Protein AF-A0A399PTQ1-F1 (afdb_monomer)

Mean predicted aligned error: 7.63 Å

Secondary structure (DSSP, 8-state):
--GGGGGS--------------S--HHHHHHHHHHHHHHHHT--HHHHTSBPSSTT-BHHHHHHHHHHHHHS-HHHHHHHHHHHHHHS--SSGGGHHHHHHHHHHTS-HHHHHHHHHHHHHHHHTT-S--SHHHHHHHHHHHHHHHHHHT------HHHHHHHHHHHHHT--HHHHHHHTT---B-SSS--B-

Radius of gyration: 20.22 Å; Cα contacts (8 Å, |Δi|>4): 217; chains: 1; bounding box: 44×56×55 Å

Sequence (193 aa):
MSEISRHLPLSQRASQPEAKVTGVWSDEIADVLDRTADLLASLDADGWEAASMCEGWTVRDVAGHIVWRVGASNTAMVRTAIGSMRRRPHLNPMHAMDDLSADEAERSPEDLVARIRAIAAEKRAGKGRKRLPELLEVVVHAFDIAHALKADLELDHRATGAVAVARAAIAPAQVRGVLRARTLRASDAGWSV

Nearest PDB structures (foldseek):
  2nsg-assembly1_A  TM=5.762E-01  e=2.544E-02  Corynebacterium glutamicum
  5ydp-assembly2_C-2  TM=1.988E-01  e=4.085E+00  Dietzia sp. DQ12-45-1b

InterPro domains:
  IPR017517 Maleylpyruvate isomerase, mycothiol-dependent enzyme [TIGR03083] (30-191)
  IPR024344 Mycothiol-dependent maleylpyruvate isomerase, metal-binding domain [PF11716] (31-122)
  IPR034660 DinB/YfiT-like putative metalloenzymes [G3DSA:1.20.120.450] (25-134)
  IPR034660 DinB/YfiT-like putative metalloenzymes [SSF109854] (26-150)

Solvent-accessible surface area (backbone atoms only — not comparable to full-atom values): 10945 Å² total; per-residue (Å²): 134,82,80,69,77,80,74,62,88,69,77,84,63,79,80,65,80,73,71,78,82,62,77,62,41,28,59,57,43,15,51,48,30,42,54,41,26,56,57,59,69,70,52,55,74,67,57,39,63,28,60,34,81,52,86,97,32,26,34,37,27,52,53,14,32,49,43,51,75,58,56,46,50,72,69,53,48,53,52,51,39,55,52,38,38,70,76,56,76,59,97,52,77,72,56,33,53,56,54,51,8,46,64,47,34,74,49,54,72,67,57,51,35,53,46,32,41,51,41,16,53,37,19,61,71,69,42,81,77,35,34,66,71,50,42,38,54,48,54,55,52,42,50,32,45,24,58,53,68,74,48,91,73,90,69,62,39,69,57,53,38,52,39,50,47,54,48,59,75,71,42,56,72,71,57,42,54,48,55,75,80,43,74,54,65,50,94,85,49,77,37,71,81

Structure (mmCIF, N/CA/C/O backbone):
data_AF-A0A399PTQ1-F1
#
_entry.id   AF-A0A399PTQ1-F1
#
loop_
_atom_site.group_PDB
_atom_site.id
_atom_site.type_symbol
_atom_site.label_atom_id
_atom_site.label_alt_id
_atom_site.label_comp_id
_atom_site.label_asym_id
_atom_site.label_entity_id
_atom_site.label_seq_id
_atom_site.pdbx_PDB_ins_code
_atom_site.Cartn_x
_atom_site.Cartn_y
_atom_site.Cartn_z
_atom_site.occupancy
_atom_site.B_iso_or_equiv
_atom_site.auth_seq_id
_atom_site.auth_comp_id
_atom_site.auth_asym_id
_atom_site.auth_atom_id
_atom_site.pdbx_PDB_model_num
ATOM 1 N N . MET A 1 1 ? -9.321 -40.680 40.506 1.00 45.03 1 MET A N 1
ATOM 2 C CA . MET A 1 1 ? -9.077 -39.706 39.418 1.00 45.03 1 MET A CA 1
ATOM 3 C C . MET A 1 1 ? -10.428 -39.134 39.017 1.00 45.03 1 MET A C 1
ATOM 5 O O . MET A 1 1 ? -11.344 -39.913 38.817 1.00 45.03 1 MET A O 1
ATOM 9 N N . SER A 1 2 ? -10.581 -37.811 39.076 1.00 42.25 2 SER A N 1
ATOM 10 C CA . SER A 1 2 ? -11.866 -37.102 39.206 1.00 42.25 2 SER A CA 1
ATOM 11 C C . SER A 1 2 ? -12.786 -37.183 37.970 1.00 42.25 2 SER A C 1
ATOM 13 O O . SER A 1 2 ? -12.355 -36.889 36.860 1.00 42.25 2 SER A O 1
ATOM 15 N N . GLU A 1 3 ? -14.065 -37.512 38.205 1.00 54.59 3 GLU A N 1
ATOM 16 C CA . GLU A 1 3 ? -15.205 -37.603 37.262 1.00 54.59 3 GLU A CA 1
ATOM 17 C C . GLU A 1 3 ? -15.744 -36.230 36.779 1.00 54.59 3 GLU A C 1
ATOM 19 O O . GLU A 1 3 ? -16.770 -36.152 36.111 1.00 54.59 3 GLU A O 1
ATOM 24 N N . ILE A 1 4 ? -15.059 -35.121 37.084 1.00 51.06 4 ILE A N 1
ATOM 25 C CA . ILE A 1 4 ? -15.525 -33.751 36.778 1.00 51.06 4 ILE A CA 1
ATOM 26 C C . ILE A 1 4 ? -15.432 -33.406 35.275 1.00 51.06 4 ILE A C 1
ATOM 28 O O . ILE A 1 4 ? -16.128 -32.513 34.792 1.00 51.06 4 ILE A O 1
ATOM 32 N N . SER A 1 5 ? -14.627 -34.130 34.491 1.00 54.75 5 SER A N 1
ATOM 33 C CA . SER A 1 5 ? -14.413 -33.838 33.064 1.00 54.75 5 SER A CA 1
ATOM 34 C C . SER A 1 5 ? -15.596 -34.183 32.148 1.00 54.75 5 SER A C 1
ATOM 36 O O . SER A 1 5 ? -15.616 -33.724 31.007 1.00 54.75 5 SER A O 1
ATOM 38 N N . ARG A 1 6 ? -16.602 -34.938 32.620 1.00 49.12 6 ARG A N 1
ATOM 39 C CA . ARG A 1 6 ? -17.790 -35.306 31.819 1.00 49.12 6 ARG A CA 1
ATOM 40 C C . ARG A 1 6 ? -18.888 -34.237 31.775 1.00 49.12 6 ARG A C 1
ATOM 42 O O . ARG A 1 6 ? -19.831 -34.389 31.004 1.00 49.12 6 ARG A O 1
ATOM 49 N N . HIS A 1 7 ? -18.779 -33.167 32.566 1.00 50.81 7 HIS A N 1
ATOM 50 C CA . HIS A 1 7 ? -19.822 -32.135 32.678 1.00 50.81 7 HIS A CA 1
ATOM 51 C C . HIS A 1 7 ? -19.423 -30.761 32.121 1.00 50.81 7 HIS A C 1
ATOM 53 O O . HIS A 1 7 ? -20.186 -29.806 32.247 1.00 50.81 7 HIS A O 1
ATOM 59 N N . LEU A 1 8 ? -18.257 -30.639 31.480 1.00 49.84 8 LEU A N 1
ATOM 60 C CA . LEU A 1 8 ? -17.901 -29.416 30.762 1.00 49.84 8 LEU A CA 1
ATOM 61 C C . LEU A 1 8 ? -18.602 -29.406 29.394 1.00 49.84 8 LEU A C 1
ATOM 63 O O . LEU A 1 8 ? -18.422 -30.356 28.627 1.00 49.84 8 LEU A O 1
ATOM 67 N N . PRO A 1 9 ? -19.355 -28.349 29.036 1.00 43.41 9 PRO A N 1
ATOM 68 C CA . PRO A 1 9 ? -19.955 -28.211 27.718 1.00 43.41 9 PRO A CA 1
ATOM 69 C C . PRO A 1 9 ? -18.869 -27.763 26.733 1.00 43.41 9 PRO A C 1
ATOM 71 O O . PRO A 1 9 ? -18.855 -26.635 26.247 1.00 43.41 9 PRO A O 1
ATOM 74 N N . LEU A 1 10 ? -17.907 -28.643 26.461 1.00 45.97 10 LEU A N 1
ATOM 75 C CA . LEU A 1 10 ? -17.000 -28.473 25.338 1.00 45.97 10 LEU A CA 1
ATOM 76 C C . LEU A 1 10 ? -17.806 -28.790 24.081 1.00 45.97 10 LEU A C 1
ATOM 78 O O . LEU A 1 10 ? -18.166 -29.937 23.830 1.00 45.97 10 LEU A O 1
ATOM 82 N N . SER A 1 11 ? -18.144 -27.725 23.355 1.00 46.34 11 SER A N 1
ATOM 83 C CA . SER A 1 11 ? -18.779 -27.714 22.040 1.00 46.34 11 SER A CA 1
ATOM 84 C C . SER A 1 11 ? -18.357 -28.922 21.194 1.00 46.34 11 SER A C 1
ATOM 86 O O . SER A 1 11 ? -17.299 -28.908 20.569 1.00 46.34 11 SER A O 1
ATOM 88 N N . GLN A 1 12 ? -19.215 -29.946 21.128 1.00 48.16 12 GLN A N 1
ATOM 89 C CA . GLN A 1 12 ? -19.101 -31.084 20.208 1.00 48.16 12 GLN A CA 1
ATOM 90 C C . GLN A 1 12 ? -19.483 -30.665 18.780 1.00 48.16 12 GLN A C 1
ATOM 92 O O . GLN A 1 12 ? -20.274 -31.320 18.103 1.00 48.16 12 GLN A O 1
ATOM 97 N N . ARG A 1 13 ? -18.956 -29.534 18.303 1.00 49.59 13 ARG A N 1
ATOM 98 C CA . ARG A 1 13 ? -18.998 -29.249 16.872 1.00 49.59 13 ARG A CA 1
ATOM 99 C C . ARG A 1 13 ? -17.983 -30.166 16.216 1.00 49.59 13 ARG A C 1
ATOM 101 O O . ARG A 1 13 ? -16.836 -30.223 16.652 1.00 49.59 13 ARG A O 1
ATOM 108 N N . ALA A 1 14 ? -18.428 -30.885 15.189 1.00 41.56 14 ALA A N 1
ATOM 109 C CA . ALA A 1 14 ? -17.541 -31.627 14.314 1.00 41.56 14 ALA A CA 1
ATOM 110 C C . ALA A 1 14 ? -16.384 -30.704 13.910 1.00 41.56 14 ALA A C 1
ATOM 112 O O . ALA A 1 14 ? -16.619 -29.625 13.362 1.00 41.56 14 ALA A O 1
ATOM 113 N N . SER A 1 15 ? -15.157 -31.108 14.242 1.00 48.28 15 SER A N 1
ATOM 114 C CA . SER A 1 15 ? -13.956 -30.445 13.753 1.00 48.28 15 SER A CA 1
ATOM 115 C C . SER A 1 15 ? -13.947 -30.648 12.244 1.00 48.28 15 SER A C 1
ATOM 117 O O . SER A 1 15 ? -13.588 -31.719 11.752 1.00 48.28 15 SER A O 1
ATOM 119 N N . GLN A 1 16 ? -14.462 -29.668 11.500 1.00 42.94 16 GLN A N 1
ATOM 120 C CA . GLN A 1 16 ? -14.155 -29.601 10.082 1.00 42.94 16 GLN A CA 1
ATOM 121 C C . GLN A 1 16 ? -12.637 -29.454 9.982 1.00 42.94 16 GLN A C 1
ATOM 123 O O . GLN A 1 16 ? -12.063 -28.748 10.813 1.00 42.94 16 GLN A O 1
ATOM 128 N N . PRO A 1 17 ? -11.974 -30.122 9.024 1.00 38.25 17 PRO A N 1
ATOM 129 C CA . PRO A 1 17 ? -10.552 -29.917 8.823 1.00 38.25 17 PRO A CA 1
ATOM 130 C C . PRO A 1 17 ? -10.338 -28.419 8.629 1.00 38.25 17 PRO A C 1
ATOM 132 O O . PRO A 1 17 ? -10.793 -27.862 7.631 1.00 38.25 17 PRO A O 1
ATOM 135 N N . GLU A 1 18 ? -9.712 -27.762 9.611 1.00 43.91 18 GLU A N 1
ATOM 136 C CA . GLU A 1 18 ? -9.258 -26.387 9.466 1.00 43.91 18 GLU A CA 1
ATOM 137 C C . GLU A 1 18 ? -8.453 -26.374 8.174 1.00 43.91 18 GLU A C 1
ATOM 139 O O . GLU A 1 18 ? -7.420 -27.047 8.069 1.00 43.91 18 GLU A O 1
ATOM 144 N N . ALA A 1 19 ? -8.978 -25.694 7.150 1.00 47.16 19 ALA A N 1
ATOM 145 C CA . ALA A 1 19 ? -8.222 -25.433 5.943 1.00 47.16 19 ALA A CA 1
ATOM 146 C C . ALA A 1 19 ? -6.885 -24.892 6.433 1.00 47.16 19 ALA A C 1
ATOM 148 O O . ALA A 1 19 ? -6.880 -23.892 7.152 1.00 47.16 19 ALA A O 1
ATOM 149 N N . LYS A 1 20 ? -5.785 -25.617 6.165 1.00 40.69 20 LYS A N 1
ATOM 150 C CA . LYS A 1 20 ? -4.445 -25.225 6.609 1.00 40.69 20 LYS A CA 1
ATOM 151 C C . LYS A 1 20 ? -4.319 -23.744 6.301 1.00 40.69 20 LYS A C 1
ATOM 153 O O . LYS A 1 20 ? -4.273 -23.388 5.127 1.00 40.69 20 LYS A O 1
ATOM 158 N N . VAL A 1 21 ? -4.322 -22.900 7.334 1.00 52.09 21 VAL A N 1
ATOM 159 C CA . VAL A 1 21 ? -4.153 -21.461 7.166 1.00 52.09 21 VAL A CA 1
ATOM 160 C C . VAL A 1 21 ? -2.711 -21.302 6.724 1.00 52.09 21 VAL A C 1
ATOM 162 O O . VAL A 1 21 ? -1.782 -21.230 7.527 1.00 52.09 21 VAL A O 1
ATOM 165 N N . THR A 1 22 ? -2.487 -21.388 5.418 1.00 62.31 22 THR A N 1
ATOM 166 C CA . THR A 1 22 ? -1.173 -21.162 4.855 1.00 62.31 22 THR A CA 1
ATOM 167 C C . THR A 1 22 ? -0.871 -19.696 5.105 1.00 62.31 22 THR A C 1
ATOM 169 O O . THR A 1 22 ? -1.662 -18.836 4.733 1.00 62.31 22 THR A O 1
ATOM 172 N N . GLY A 1 23 ? 0.271 -19.384 5.720 1.00 80.19 23 GLY A N 1
ATOM 173 C CA . GLY A 1 23 ? 0.732 -18.000 5.909 1.00 80.19 23 GLY A CA 1
ATOM 174 C C . GLY A 1 23 ? 1.151 -17.305 4.603 1.00 80.19 23 GLY A C 1
ATOM 175 O O . GLY A 1 23 ? 2.066 -16.482 4.622 1.00 80.19 23 GLY A O 1
ATOM 176 N N . VAL A 1 24 ? 0.549 -17.706 3.483 1.00 93.69 24 VAL A N 1
ATOM 177 C CA . VAL A 1 24 ? 0.766 -17.241 2.117 1.00 93.69 24 VAL A CA 1
ATOM 178 C C . VAL A 1 24 ? -0.512 -16.539 1.677 1.00 93.69 24 VAL A C 1
ATOM 180 O O . VAL A 1 24 ? -1.575 -17.147 1.713 1.00 93.69 24 VAL A O 1
ATOM 183 N N . TRP A 1 25 ? -0.371 -15.285 1.263 1.00 96.75 25 TRP A N 1
ATOM 184 C CA . TRP A 1 25 ? -1.463 -14.367 0.923 1.00 96.75 25 TRP A CA 1
ATOM 185 C C . TRP A 1 25 ? -1.330 -13.855 -0.516 1.00 96.75 25 TRP A C 1
ATOM 187 O O . TRP A 1 25 ? -1.531 -12.681 -0.798 1.00 96.75 25 TRP A O 1
ATOM 197 N N . SER A 1 26 ? -0.821 -14.702 -1.414 1.00 96.75 26 SER A N 1
ATOM 198 C CA . SER A 1 26 ? -0.404 -14.291 -2.762 1.00 96.75 26 SER A CA 1
ATOM 199 C C . SER A 1 26 ? -1.562 -13.721 -3.577 1.00 96.75 26 SER A C 1
ATOM 201 O O . SER A 1 26 ? -1.404 -12.673 -4.199 1.00 96.75 26 SER A O 1
ATOM 203 N N . ASP A 1 27 ? -2.702 -14.408 -3.553 1.00 97.31 27 ASP A N 1
ATOM 204 C CA . ASP A 1 27 ? -3.865 -14.052 -4.361 1.00 97.31 27 ASP A CA 1
ATOM 205 C C . ASP A 1 27 ? -4.576 -12.831 -3.779 1.00 97.31 27 ASP A C 1
ATOM 207 O O . ASP A 1 27 ? -4.959 -11.936 -4.523 1.00 97.31 27 ASP A O 1
ATOM 211 N N . GLU A 1 28 ? -4.659 -12.735 -2.452 1.00 97.88 28 GLU A N 1
ATOM 212 C CA . GLU A 1 28 ? -5.245 -11.590 -1.757 1.00 97.88 28 GLU A CA 1
ATOM 213 C C . GLU A 1 28 ? -4.404 -10.324 -1.948 1.00 97.88 28 GLU A C 1
ATOM 215 O O . GLU A 1 28 ? -4.949 -9.254 -2.196 1.00 97.88 28 GLU A O 1
ATOM 220 N N . ILE A 1 29 ? -3.070 -10.431 -1.888 1.00 98.56 29 ILE A N 1
ATOM 221 C CA . ILE A 1 29 ? -2.191 -9.294 -2.194 1.00 98.56 29 ILE A CA 1
ATOM 222 C C . ILE A 1 29 ? -2.378 -8.868 -3.655 1.00 98.56 29 ILE A C 1
ATOM 224 O O . ILE A 1 29 ? -2.426 -7.673 -3.930 1.00 98.56 29 ILE A O 1
ATOM 228 N N . ALA A 1 30 ? -2.472 -9.822 -4.588 1.00 98.62 30 ALA A N 1
ATOM 229 C CA . ALA A 1 30 ? -2.681 -9.514 -6.000 1.00 98.62 30 ALA A CA 1
ATOM 230 C C . ALA A 1 30 ? -4.026 -8.811 -6.248 1.00 98.62 30 ALA A C 1
ATOM 232 O O . ALA A 1 30 ? -4.049 -7.818 -6.966 1.00 98.62 30 ALA A O 1
ATOM 233 N N . ASP A 1 31 ? -5.116 -9.292 -5.641 1.00 98.62 31 ASP A N 1
ATOM 234 C CA . ASP A 1 31 ? -6.451 -8.692 -5.777 1.00 98.62 31 ASP A CA 1
ATOM 235 C C . ASP A 1 31 ? -6.487 -7.256 -5.247 1.00 98.62 31 ASP A C 1
ATOM 237 O O . ASP A 1 31 ? -6.949 -6.353 -5.941 1.00 98.62 31 ASP A O 1
ATOM 241 N N . VAL A 1 32 ? -5.918 -7.017 -4.058 1.00 98.81 32 VAL A N 1
ATOM 242 C CA . VAL A 1 32 ? -5.843 -5.664 -3.489 1.00 98.81 32 VAL A CA 1
ATOM 243 C C . VAL A 1 32 ? -5.046 -4.736 -4.409 1.00 98.81 32 VAL A C 1
ATOM 245 O O . VAL A 1 32 ? -5.505 -3.636 -4.695 1.00 98.81 32 VAL A O 1
ATOM 248 N N . LEU A 1 33 ? -3.892 -5.179 -4.921 1.00 98.81 33 LEU A N 1
ATOM 249 C CA . LEU A 1 33 ? -3.074 -4.375 -5.837 1.00 98.81 33 LEU A CA 1
ATOM 250 C C . LEU A 1 33 ? -3.802 -4.052 -7.148 1.00 98.81 33 LEU A C 1
ATOM 252 O O . LEU A 1 33 ? -3.712 -2.918 -7.610 1.00 98.81 33 LEU A O 1
ATOM 256 N N . ASP A 1 34 ? -4.513 -5.015 -7.741 1.00 98.81 34 ASP A N 1
ATOM 257 C CA . ASP A 1 34 ? -5.270 -4.786 -8.977 1.00 98.81 34 ASP A CA 1
ATOM 258 C C . ASP A 1 34 ? -6.412 -3.782 -8.744 1.00 98.81 34 ASP A C 1
ATOM 260 O O . ASP A 1 34 ? -6.531 -2.814 -9.494 1.00 98.81 34 ASP A O 1
ATOM 264 N N . ARG A 1 35 ? -7.170 -3.918 -7.646 1.00 98.75 35 ARG A N 1
ATOM 265 C CA . ARG A 1 35 ? -8.221 -2.953 -7.269 1.00 98.75 35 ARG A CA 1
ATOM 266 C C . ARG A 1 35 ? -7.665 -1.554 -6.998 1.00 98.75 35 ARG A C 1
ATOM 268 O O . ARG A 1 35 ? -8.247 -0.563 -7.434 1.00 98.75 35 ARG A O 1
ATOM 275 N N . THR A 1 36 ? -6.527 -1.453 -6.309 1.00 98.81 36 THR A N 1
ATOM 276 C CA . THR A 1 36 ? -5.843 -0.169 -6.097 1.00 98.81 36 THR A CA 1
ATOM 277 C C . THR A 1 36 ? -5.377 0.436 -7.418 1.00 98.81 36 THR A C 1
ATOM 279 O O . THR A 1 36 ? -5.552 1.633 -7.631 1.00 98.81 36 THR A O 1
ATOM 282 N N . ALA A 1 37 ? -4.817 -0.367 -8.326 1.00 98.81 37 ALA A N 1
ATOM 283 C CA . ALA A 1 37 ? -4.394 0.110 -9.638 1.00 98.81 37 ALA A CA 1
ATOM 284 C C . ALA A 1 37 ? -5.574 0.607 -10.484 1.00 98.81 37 ALA A C 1
ATOM 286 O O . ALA A 1 37 ? -5.425 1.603 -11.186 1.00 98.81 37 ALA A O 1
ATOM 287 N N . ASP A 1 38 ? -6.732 -0.052 -10.410 1.00 98.81 38 ASP A N 1
ATOM 288 C CA . ASP A 1 38 ? -7.947 0.380 -11.105 1.00 98.81 38 ASP A CA 1
ATOM 289 C C . ASP A 1 38 ? -8.468 1.720 -10.570 1.00 98.81 38 ASP A C 1
ATOM 291 O O . ASP A 1 38 ? -8.801 2.602 -11.363 1.00 98.81 38 ASP A O 1
ATOM 295 N N . LEU A 1 39 ? -8.459 1.916 -9.245 1.00 98.69 39 LEU A N 1
ATOM 296 C CA . LEU A 1 39 ? -8.791 3.205 -8.631 1.00 98.69 39 LEU A CA 1
ATOM 297 C C . LEU A 1 39 ? -7.819 4.301 -9.090 1.00 98.69 39 LEU A C 1
ATOM 299 O O . LEU A 1 39 ? -8.259 5.335 -9.586 1.00 98.69 39 LEU A O 1
ATOM 303 N N . LEU A 1 40 ? -6.509 4.054 -9.000 1.00 98.75 40 LEU A N 1
ATOM 304 C CA . LEU A 1 40 ? -5.467 5.001 -9.416 1.00 98.75 40 LEU A CA 1
ATOM 305 C C . LEU A 1 40 ? -5.547 5.360 -10.910 1.00 98.75 40 LEU A C 1
ATOM 307 O O . LEU A 1 40 ? -5.336 6.511 -11.286 1.00 98.75 40 LEU A O 1
ATOM 311 N N . ALA A 1 41 ? -5.887 4.397 -11.770 1.00 98.56 41 ALA A N 1
ATOM 312 C CA . ALA A 1 41 ? -6.029 4.615 -13.210 1.00 98.56 41 ALA A CA 1
ATOM 313 C C . ALA A 1 41 ? -7.216 5.520 -13.582 1.00 98.56 41 ALA A C 1
ATOM 315 O O . ALA A 1 41 ? -7.272 6.013 -14.707 1.00 98.56 41 ALA A O 1
ATOM 316 N N . SER A 1 42 ? -8.168 5.716 -12.665 1.00 97.75 42 SER A N 1
ATOM 317 C CA . SER A 1 42 ? -9.342 6.569 -12.877 1.00 97.75 42 SER A CA 1
ATOM 318 C C . SER A 1 42 ? -9.130 8.031 -12.475 1.00 97.75 42 SER A C 1
ATOM 320 O O . SER A 1 42 ? -10.003 8.86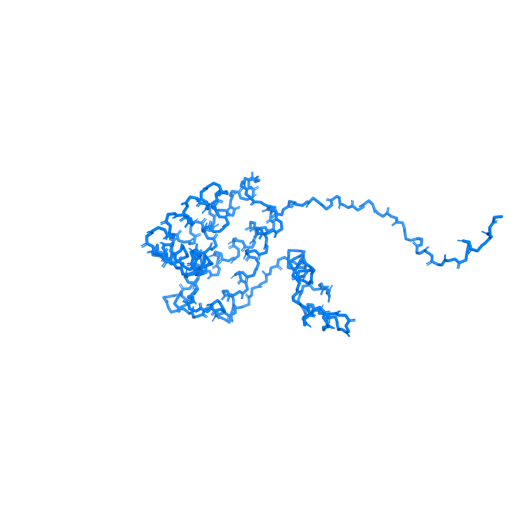0 -12.732 1.00 97.75 42 SER A O 1
ATOM 322 N N . LEU A 1 43 ? -7.996 8.348 -11.840 1.00 98.25 43 LEU A N 1
ATOM 323 C CA . LEU A 1 43 ? -7.749 9.663 -11.256 1.00 98.25 43 LEU A CA 1
ATOM 324 C C . LEU A 1 43 ? -7.296 10.684 -12.296 1.00 98.25 43 LEU A C 1
ATOM 326 O O . LEU A 1 43 ? -6.554 10.372 -13.229 1.00 98.25 43 LEU A O 1
ATOM 330 N N . ASP A 1 44 ? -7.695 11.929 -12.069 1.00 97.31 44 ASP A N 1
ATOM 331 C CA . ASP A 1 44 ? -7.094 13.101 -12.689 1.00 97.31 44 ASP A CA 1
ATOM 332 C C . ASP A 1 44 ? -5.882 13.597 -11.879 1.00 97.31 44 ASP A C 1
ATOM 334 O O . ASP A 1 44 ? -5.490 13.005 -10.871 1.00 97.31 44 ASP A O 1
ATOM 338 N N . ALA A 1 45 ? -5.262 14.687 -12.337 1.00 97.06 45 ALA A N 1
ATOM 339 C CA . ALA A 1 45 ? -4.082 15.254 -11.688 1.00 97.06 45 ALA A CA 1
ATOM 340 C C . ALA A 1 45 ? -4.340 15.639 -10.220 1.00 97.06 45 ALA A C 1
ATOM 342 O O . ALA A 1 45 ? -3.499 15.364 -9.369 1.00 97.06 45 ALA A O 1
ATOM 343 N N . ASP A 1 46 ? -5.506 16.212 -9.911 1.00 97.81 46 ASP A N 1
ATOM 344 C CA . ASP A 1 46 ? -5.847 16.628 -8.548 1.00 97.81 46 ASP A CA 1
ATOM 345 C C . ASP A 1 46 ? -6.006 15.416 -7.618 1.00 97.81 46 ASP A C 1
ATOM 347 O O . ASP A 1 46 ? -5.576 15.458 -6.465 1.00 97.81 46 ASP A O 1
ATOM 351 N N . GLY A 1 47 ? -6.564 14.308 -8.120 1.00 98.31 47 GLY A N 1
ATOM 352 C CA . GLY A 1 47 ? -6.657 13.053 -7.375 1.00 98.31 47 GLY A CA 1
ATOM 353 C C . GLY A 1 47 ? -5.292 12.463 -7.006 1.00 98.31 47 GLY A C 1
ATOM 354 O O . GLY A 1 47 ? -5.124 11.957 -5.897 1.00 98.31 47 GLY A O 1
ATOM 355 N N . TRP A 1 48 ? -4.300 12.560 -7.893 1.00 98.62 48 TRP A N 1
ATOM 356 C CA . TRP A 1 48 ? -2.935 12.098 -7.609 1.00 98.62 48 TRP A CA 1
ATOM 357 C C . TRP A 1 48 ? -2.221 12.940 -6.546 1.00 98.62 48 TRP A C 1
ATOM 359 O O . TRP A 1 48 ? -1.449 12.395 -5.756 1.00 98.62 48 TRP A O 1
ATOM 369 N N . GLU A 1 49 ? -2.513 14.239 -6.494 1.00 98.31 49 GLU A N 1
ATOM 370 C CA . GLU A 1 49 ? -1.913 15.183 -5.542 1.00 98.31 49 GLU A CA 1
ATOM 371 C C . GLU A 1 49 ? -2.727 15.321 -4.236 1.00 98.31 49 GLU A C 1
ATOM 373 O O . GLU A 1 49 ? -2.348 16.069 -3.331 1.00 98.31 49 GLU A O 1
ATOM 378 N N . ALA A 1 50 ? -3.840 14.590 -4.098 1.00 98.56 50 ALA A N 1
ATOM 379 C CA . ALA A 1 50 ? -4.650 14.586 -2.885 1.00 98.56 50 ALA A CA 1
ATOM 380 C C . ALA A 1 50 ? -3.838 14.104 -1.670 1.00 98.56 50 ALA A C 1
ATOM 382 O O . ALA A 1 50 ? -3.092 13.126 -1.746 1.00 98.56 50 ALA A O 1
ATOM 383 N N . ALA A 1 51 ? -4.005 14.781 -0.531 1.00 98.56 51 ALA A N 1
ATOM 384 C CA . ALA A 1 51 ? -3.296 14.448 0.700 1.00 98.56 51 ALA A CA 1
ATOM 385 C C . ALA A 1 51 ? -3.767 13.102 1.274 1.00 98.56 51 ALA A C 1
ATOM 387 O O . ALA A 1 51 ? -4.964 12.885 1.474 1.00 98.56 51 ALA A O 1
ATOM 388 N N . SER A 1 52 ? -2.809 12.228 1.572 1.00 98.19 52 SER A N 1
ATOM 389 C CA . SER A 1 52 ? -3.041 10.939 2.225 1.00 98.19 52 SER A CA 1
ATOM 390 C C . SER A 1 52 ? -3.129 11.077 3.752 1.00 98.19 52 SER A C 1
ATOM 392 O O . SER A 1 52 ? -2.868 12.136 4.330 1.00 98.19 52 SER A O 1
ATOM 394 N N . MET A 1 53 ? -3.491 9.988 4.429 1.00 96.94 53 MET A N 1
ATOM 395 C CA . MET A 1 53 ? -3.420 9.882 5.887 1.00 96.94 53 MET A CA 1
ATOM 396 C C . MET A 1 53 ? -1.978 9.753 6.395 1.00 96.94 53 MET A C 1
ATOM 398 O O . MET A 1 53 ? -1.721 10.012 7.576 1.00 96.94 53 MET A O 1
ATOM 402 N N . CYS A 1 54 ? -1.043 9.343 5.535 1.00 95.75 54 CYS A N 1
ATOM 403 C CA . CYS A 1 54 ? 0.383 9.430 5.810 1.00 95.75 54 CYS A CA 1
ATOM 404 C C . CYS A 1 54 ? 0.810 10.905 5.772 1.00 95.75 54 CYS A C 1
ATOM 406 O O . CYS A 1 54 ? 0.701 11.588 4.756 1.00 95.75 54 CYS A O 1
ATOM 408 N N . GLU A 1 55 ? 1.271 11.420 6.913 1.00 94.81 55 GLU A N 1
ATOM 409 C CA . GLU A 1 55 ? 1.634 12.830 7.047 1.00 94.81 55 GLU A CA 1
ATOM 410 C C . GLU A 1 55 ? 2.693 13.232 6.009 1.00 94.81 55 GLU A C 1
ATOM 412 O O . GLU A 1 55 ? 3.752 12.617 5.910 1.00 94.81 55 GLU A O 1
ATOM 417 N N . GLY A 1 56 ? 2.393 14.279 5.236 1.00 95.00 56 GLY A N 1
ATOM 418 C CA . GLY A 1 56 ? 3.285 14.803 4.200 1.00 95.00 56 GLY A CA 1
ATOM 419 C C . GLY A 1 56 ? 3.274 14.034 2.878 1.00 95.00 56 GLY A C 1
ATOM 420 O O . GLY A 1 56 ? 4.027 14.409 1.986 1.00 95.00 56 GLY A O 1
ATOM 421 N N . TRP A 1 57 ? 2.447 12.996 2.736 1.00 98.38 57 TRP A N 1
ATOM 422 C CA . TRP A 1 57 ? 2.355 12.191 1.518 1.00 98.38 57 TRP A CA 1
ATOM 423 C C . TRP A 1 57 ? 1.085 12.509 0.727 1.00 98.38 57 TRP A C 1
ATOM 425 O O . TRP A 1 57 ? -0.002 12.658 1.296 1.00 98.38 57 TRP A O 1
ATOM 435 N N . THR A 1 58 ? 1.215 12.544 -0.593 1.00 98.69 58 THR A N 1
ATOM 436 C CA . THR A 1 58 ? 0.109 12.523 -1.557 1.00 98.69 58 THR A CA 1
ATOM 437 C C . THR A 1 58 ? -0.310 11.086 -1.889 1.00 98.69 58 THR A C 1
ATOM 439 O O . THR A 1 58 ? 0.400 10.125 -1.580 1.00 98.69 58 THR A O 1
ATOM 442 N N . VAL A 1 59 ? -1.438 10.908 -2.583 1.00 98.75 59 VAL A N 1
ATOM 443 C CA . VAL A 1 59 ? -1.825 9.614 -3.180 1.00 98.75 59 VAL A CA 1
ATOM 444 C C . VAL A 1 59 ? -0.705 9.052 -4.068 1.00 98.75 59 VAL A C 1
ATOM 446 O O . VAL A 1 59 ? -0.454 7.843 -4.064 1.00 98.75 59 VAL A O 1
ATOM 449 N N . ARG A 1 60 ? 0.016 9.918 -4.787 1.00 98.69 60 ARG A N 1
ATOM 450 C CA . ARG A 1 60 ? 1.160 9.532 -5.618 1.00 98.69 60 ARG A CA 1
ATOM 451 C C . ARG A 1 60 ? 2.326 8.971 -4.810 1.00 98.69 60 ARG A C 1
ATOM 453 O O . ARG A 1 60 ? 2.900 7.958 -5.214 1.00 98.69 60 ARG A O 1
ATOM 460 N N . ASP A 1 61 ? 2.629 9.562 -3.657 1.00 98.69 61 ASP A N 1
ATOM 461 C CA . ASP A 1 61 ? 3.650 9.045 -2.737 1.00 98.69 61 ASP A CA 1
ATOM 462 C C . ASP A 1 61 ? 3.253 7.672 -2.190 1.00 98.69 61 ASP A C 1
ATOM 464 O O . ASP A 1 61 ? 4.070 6.751 -2.176 1.00 98.69 61 ASP A O 1
ATOM 468 N N . VAL A 1 62 ? 1.978 7.484 -1.831 1.00 98.75 62 VAL A N 1
ATOM 469 C CA . VAL A 1 62 ? 1.464 6.180 -1.382 1.00 98.75 62 VAL A CA 1
ATOM 470 C C . VAL A 1 62 ? 1.592 5.121 -2.487 1.00 98.75 62 VAL A C 1
ATOM 472 O O . VAL A 1 62 ? 2.013 3.992 -2.220 1.00 98.75 62 VAL A O 1
ATOM 475 N N . ALA A 1 63 ? 1.297 5.469 -3.743 1.00 98.75 63 ALA A N 1
ATOM 476 C CA . ALA A 1 63 ? 1.504 4.570 -4.878 1.00 98.75 63 ALA A CA 1
ATOM 477 C C . ALA A 1 63 ? 2.994 4.219 -5.069 1.00 98.75 63 ALA A C 1
ATOM 479 O O . ALA A 1 63 ? 3.332 3.044 -5.252 1.00 98.75 63 ALA A O 1
ATOM 480 N N . GLY A 1 64 ? 3.889 5.207 -4.961 1.00 98.44 64 GLY A N 1
ATOM 481 C CA . GLY A 1 64 ? 5.341 5.006 -4.976 1.00 98.44 64 GLY A CA 1
ATOM 482 C C . GLY A 1 64 ? 5.816 4.072 -3.857 1.00 98.44 64 GLY A C 1
ATOM 483 O O . GLY A 1 64 ? 6.567 3.120 -4.108 1.00 98.44 64 GLY A O 1
ATOM 484 N N . HIS A 1 65 ? 5.299 4.260 -2.640 1.00 98.25 65 HIS A N 1
ATOM 485 C CA . HIS A 1 65 ? 5.561 3.378 -1.502 1.00 98.25 65 HIS A CA 1
ATOM 486 C C . HIS A 1 65 ? 5.116 1.952 -1.782 1.00 98.25 65 HIS A C 1
ATOM 488 O O . HIS A 1 65 ? 5.906 1.039 -1.579 1.00 98.25 65 HIS A O 1
ATOM 494 N N . ILE A 1 66 ? 3.902 1.724 -2.295 1.00 98.50 66 ILE A N 1
ATOM 495 C CA . ILE A 1 66 ? 3.431 0.371 -2.638 1.00 98.50 66 ILE A CA 1
ATOM 496 C C . ILE A 1 66 ? 4.399 -0.297 -3.624 1.00 98.50 66 ILE A C 1
ATOM 498 O O . ILE A 1 66 ? 4.819 -1.442 -3.403 1.00 98.50 66 ILE A O 1
ATOM 502 N N . VAL A 1 67 ? 4.802 0.415 -4.682 1.00 98.44 67 VAL A N 1
ATOM 503 C CA . VAL A 1 67 ? 5.728 -0.113 -5.692 1.00 98.44 67 VAL A CA 1
ATOM 504 C C . VAL A 1 67 ? 7.061 -0.516 -5.061 1.00 98.44 67 VAL A C 1
ATOM 506 O O . VAL A 1 67 ? 7.516 -1.653 -5.240 1.00 98.44 67 VAL A O 1
ATOM 509 N N . TRP A 1 68 ? 7.669 0.363 -4.264 1.00 97.06 68 TRP A N 1
ATOM 510 C CA . TRP A 1 68 ? 8.926 0.063 -3.585 1.00 97.06 68 TRP A CA 1
ATOM 511 C C . TRP A 1 68 ? 8.759 -1.041 -2.526 1.00 97.06 68 TRP A C 1
ATOM 513 O O . TRP A 1 68 ? 9.434 -2.077 -2.562 1.00 97.06 68 TRP A O 1
ATOM 523 N N . ARG A 1 69 ? 7.828 -0.853 -1.590 1.00 96.06 69 ARG A N 1
ATOM 524 C CA . ARG A 1 69 ? 7.641 -1.660 -0.383 1.00 96.06 69 ARG A CA 1
ATOM 525 C C . ARG A 1 69 ? 7.135 -3.056 -0.675 1.00 96.06 69 ARG A C 1
ATOM 527 O O . ARG A 1 69 ? 7.464 -3.962 0.093 1.00 96.06 69 ARG A O 1
ATOM 534 N N . VAL A 1 70 ? 6.387 -3.286 -1.752 1.00 97.00 70 VAL A N 1
ATOM 535 C CA . VAL A 1 70 ? 5.781 -4.595 -2.075 1.00 97.00 70 VAL A CA 1
ATOM 536 C C . VAL A 1 70 ? 6.446 -5.259 -3.286 1.00 97.00 70 VAL A C 1
ATOM 538 O O . VAL A 1 70 ? 6.552 -6.496 -3.319 1.00 97.00 70 VAL A O 1
ATOM 541 N N . GLY A 1 71 ? 6.963 -4.458 -4.224 1.00 94.25 71 GLY A N 1
ATOM 542 C CA . GLY A 1 71 ? 7.659 -4.926 -5.424 1.00 94.25 71 GLY A CA 1
ATOM 543 C C . GLY A 1 71 ? 9.130 -5.287 -5.205 1.00 94.25 71 GLY A C 1
ATOM 544 O O . GLY A 1 71 ? 9.632 -6.230 -5.812 1.00 94.25 71 GLY A O 1
ATOM 545 N N . ALA A 1 72 ? 9.844 -4.613 -4.296 1.00 91.94 72 ALA A N 1
ATOM 546 C CA . ALA A 1 72 ? 11.271 -4.877 -4.106 1.00 91.94 72 ALA A CA 1
ATOM 547 C C . ALA A 1 72 ? 11.558 -6.200 -3.362 1.00 91.94 72 ALA A C 1
ATOM 549 O O . ALA A 1 72 ? 10.819 -6.641 -2.478 1.00 91.94 72 ALA A O 1
ATOM 550 N N . SER A 1 73 ? 12.692 -6.841 -3.652 1.00 91.94 73 SER A N 1
ATOM 551 C CA . SER A 1 73 ? 13.209 -7.928 -2.806 1.00 91.94 73 SER A CA 1
ATOM 552 C C . SER A 1 73 ? 13.760 -7.382 -1.480 1.00 91.94 73 SER A C 1
ATOM 554 O O . SER A 1 73 ? 14.107 -6.205 -1.394 1.00 91.94 73 SER A O 1
ATOM 556 N N . ASN A 1 74 ? 13.914 -8.230 -0.453 1.00 90.31 74 ASN A N 1
ATOM 557 C CA . ASN A 1 74 ? 14.514 -7.807 0.827 1.00 90.31 74 ASN A CA 1
ATOM 558 C C . ASN A 1 74 ? 15.896 -7.162 0.629 1.00 90.31 74 ASN A C 1
ATOM 560 O O . ASN A 1 74 ? 16.182 -6.106 1.184 1.00 90.31 74 ASN A O 1
ATOM 564 N N . THR A 1 75 ? 16.740 -7.766 -0.212 1.00 90.88 75 THR A N 1
ATOM 565 C CA . THR A 1 75 ? 18.075 -7.238 -0.525 1.00 90.88 75 THR A CA 1
ATOM 566 C C . THR A 1 75 ? 17.997 -5.889 -1.234 1.00 90.88 75 THR A C 1
ATOM 568 O O . THR A 1 75 ? 18.771 -4.985 -0.922 1.00 90.88 75 THR A O 1
ATOM 571 N N . ALA A 1 76 ? 17.058 -5.736 -2.174 1.00 91.19 76 ALA A N 1
ATOM 572 C CA . ALA A 1 76 ? 16.853 -4.474 -2.869 1.00 91.19 76 ALA A CA 1
ATOM 573 C C . ALA A 1 76 ? 16.398 -3.378 -1.898 1.00 91.19 76 ALA A C 1
ATOM 575 O O . ALA A 1 76 ? 17.011 -2.316 -1.909 1.00 91.19 76 ALA A O 1
ATOM 576 N N . MET A 1 77 ? 15.429 -3.661 -1.019 1.00 90.44 77 MET A N 1
ATOM 577 C CA . MET A 1 77 ? 14.954 -2.712 -0.005 1.00 90.44 77 MET A CA 1
ATOM 578 C C . MET A 1 77 ? 16.075 -2.241 0.922 1.00 90.44 77 MET A C 1
ATOM 580 O O . MET A 1 77 ? 16.234 -1.043 1.131 1.00 90.44 77 MET A O 1
ATOM 584 N N . VAL A 1 78 ? 16.887 -3.165 1.453 1.00 90.12 78 VAL A N 1
ATOM 585 C CA . VAL A 1 78 ? 18.015 -2.813 2.333 1.00 90.12 78 VAL A CA 1
ATOM 586 C C . VAL A 1 78 ? 19.022 -1.939 1.590 1.00 90.12 78 VAL A C 1
ATOM 588 O O . VAL A 1 78 ? 19.447 -0.904 2.099 1.00 90.12 78 VAL A O 1
ATOM 591 N N . ARG A 1 79 ? 19.380 -2.317 0.359 1.00 91.69 79 ARG A N 1
ATOM 592 C CA . ARG A 1 79 ? 20.316 -1.550 -0.468 1.00 91.69 79 ARG A CA 1
ATOM 593 C C . ARG A 1 79 ? 19.796 -0.141 -0.758 1.00 91.69 79 ARG A C 1
ATOM 595 O O . ARG A 1 79 ? 20.565 0.809 -0.639 1.00 91.69 79 ARG A O 1
ATOM 602 N N . THR A 1 80 ? 18.528 0.004 -1.143 1.00 89.38 80 THR A N 1
ATOM 603 C CA . THR A 1 80 ? 17.941 1.317 -1.449 1.00 89.38 80 THR A CA 1
ATOM 604 C C . THR A 1 80 ? 17.773 2.162 -0.192 1.00 89.38 80 THR A C 1
ATOM 606 O O . THR A 1 80 ? 18.071 3.346 -0.244 1.00 89.38 80 THR A O 1
ATOM 609 N N . ALA A 1 81 ? 17.408 1.568 0.949 1.00 86.94 81 ALA A N 1
ATOM 610 C CA . ALA A 1 81 ? 17.340 2.273 2.231 1.00 86.94 81 ALA A CA 1
ATOM 611 C C . ALA A 1 81 ? 18.714 2.801 2.666 1.00 86.94 81 ALA A C 1
ATOM 613 O O . ALA A 1 81 ? 18.843 3.973 3.006 1.00 86.94 81 ALA A O 1
ATOM 614 N N . ILE A 1 82 ? 19.767 1.978 2.575 1.00 88.38 82 ILE A N 1
ATOM 615 C CA . ILE A 1 82 ? 21.146 2.419 2.848 1.00 88.38 82 ILE A CA 1
ATOM 616 C C . ILE A 1 82 ? 21.571 3.521 1.871 1.00 88.38 82 ILE A C 1
ATOM 618 O O . ILE A 1 82 ? 22.185 4.504 2.280 1.00 88.38 82 ILE A O 1
ATOM 622 N N . GLY A 1 83 ? 21.256 3.366 0.582 1.00 87.00 83 GLY A N 1
ATOM 623 C CA . GLY A 1 83 ? 21.537 4.378 -0.435 1.00 87.00 83 GLY A CA 1
ATOM 624 C C . GLY A 1 83 ? 20.828 5.704 -0.153 1.00 87.00 83 GLY A C 1
ATOM 625 O O . GLY A 1 83 ? 21.458 6.754 -0.245 1.00 87.00 83 GLY A O 1
ATOM 626 N N . SER A 1 84 ? 19.555 5.656 0.244 1.00 88.12 84 SER A N 1
ATOM 627 C CA . SER A 1 84 ? 18.769 6.830 0.624 1.00 88.12 84 SER A CA 1
ATOM 628 C C . SER A 1 84 ? 19.384 7.544 1.828 1.00 88.12 84 SER A C 1
ATOM 630 O O . SER A 1 84 ? 19.794 8.693 1.699 1.00 88.12 84 SER A O 1
ATOM 632 N N . MET A 1 85 ? 19.629 6.823 2.930 1.00 86.44 85 MET A N 1
ATOM 633 C CA . MET A 1 85 ? 20.239 7.386 4.145 1.00 86.44 85 MET A CA 1
ATOM 634 C C . MET A 1 85 ? 21.619 8.019 3.906 1.00 86.44 85 MET A C 1
ATOM 636 O O . MET A 1 85 ? 22.011 8.938 4.619 1.00 86.44 85 MET A O 1
ATOM 640 N N . ARG A 1 86 ? 22.383 7.538 2.916 1.00 86.56 86 ARG A N 1
ATOM 641 C CA . ARG A 1 86 ? 23.668 8.147 2.531 1.00 86.56 86 ARG A CA 1
ATOM 642 C C . ARG A 1 86 ? 23.504 9.437 1.729 1.00 86.56 86 ARG A C 1
ATOM 644 O O . ARG A 1 86 ? 24.346 10.319 1.855 1.00 86.56 86 ARG A O 1
ATOM 651 N N . ARG A 1 87 ? 22.477 9.525 0.878 1.00 85.94 87 ARG A N 1
ATOM 652 C CA . ARG A 1 87 ? 22.186 10.710 0.050 1.00 85.94 87 ARG A CA 1
ATOM 653 C C . ARG A 1 87 ? 21.504 11.810 0.865 1.00 85.94 87 ARG A C 1
ATOM 655 O O . ARG A 1 87 ? 21.817 12.979 0.674 1.00 85.94 87 ARG A O 1
ATOM 662 N N . ARG A 1 88 ? 20.595 11.421 1.763 1.00 83.50 88 ARG A N 1
ATOM 663 C CA . ARG A 1 88 ? 19.771 12.289 2.611 1.00 83.50 88 ARG A CA 1
ATOM 664 C C . ARG A 1 88 ? 19.857 11.777 4.061 1.00 83.50 88 ARG A C 1
ATOM 666 O O . ARG A 1 88 ? 19.073 10.921 4.465 1.00 83.50 88 ARG A O 1
ATOM 673 N N . PRO A 1 89 ? 20.876 12.196 4.833 1.00 79.38 89 PRO A N 1
ATOM 674 C CA . PRO A 1 89 ? 21.052 11.714 6.197 1.00 79.38 89 PRO A CA 1
ATOM 675 C C . PRO A 1 89 ? 19.972 12.291 7.118 1.00 79.38 89 PRO A C 1
ATOM 677 O O . PRO A 1 89 ? 19.916 13.498 7.342 1.00 79.38 89 PRO A O 1
ATOM 680 N N . HIS A 1 90 ? 19.157 11.407 7.693 1.00 76.06 90 HIS A N 1
ATOM 681 C CA . HIS A 1 90 ? 18.121 11.748 8.670 1.00 76.06 90 HIS A CA 1
ATOM 682 C C . HIS A 1 90 ? 18.512 11.295 10.075 1.00 76.06 90 HIS A C 1
ATOM 684 O O . HIS A 1 90 ? 19.172 10.270 10.248 1.00 76.06 90 HIS A O 1
ATOM 690 N N . LEU A 1 91 ? 18.048 12.020 11.098 1.00 71.19 91 LEU A N 1
ATOM 691 C CA . LEU A 1 91 ? 18.200 11.602 12.501 1.00 71.19 91 LEU A CA 1
ATOM 692 C C . LEU A 1 91 ? 17.319 10.390 12.842 1.00 71.19 91 LEU A C 1
ATOM 694 O O . LEU A 1 91 ? 17.666 9.600 13.717 1.00 71.19 91 LEU A O 1
ATOM 698 N N . ASN A 1 92 ? 16.193 10.237 12.140 1.00 76.56 92 ASN A N 1
ATOM 699 C CA . ASN A 1 92 ? 15.301 9.094 12.264 1.00 76.56 92 ASN A CA 1
ATOM 700 C C . ASN A 1 92 ? 15.355 8.254 10.970 1.00 76.56 92 ASN A C 1
ATOM 702 O O . ASN A 1 92 ? 14.948 8.745 9.916 1.00 76.56 92 ASN A O 1
ATOM 706 N N . PRO A 1 93 ? 15.824 6.991 11.027 1.00 70.75 93 PRO A N 1
ATOM 707 C CA . PRO A 1 93 ? 15.967 6.135 9.848 1.00 70.75 93 PRO A CA 1
ATOM 708 C C . PRO A 1 93 ? 14.630 5.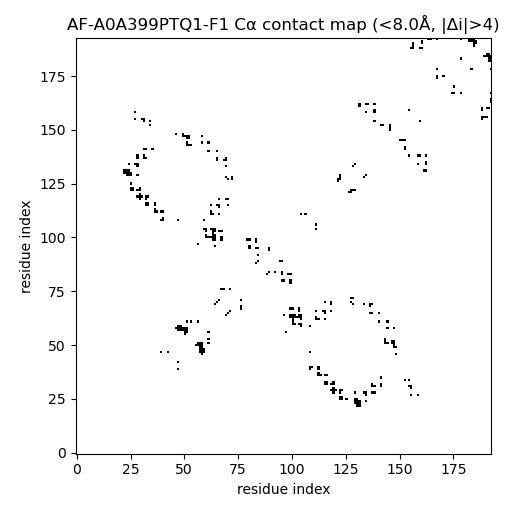785 9.178 1.00 70.75 93 PRO A C 1
ATOM 710 O O . PRO A 1 93 ? 14.634 5.330 8.036 1.00 70.75 93 PRO A O 1
ATOM 713 N N . MET A 1 94 ? 13.493 6.012 9.845 1.00 74.75 94 MET A N 1
ATOM 714 C CA . MET A 1 94 ? 12.170 5.813 9.247 1.00 74.75 94 MET A CA 1
ATOM 715 C C . MET A 1 94 ? 11.890 6.778 8.086 1.00 74.75 94 MET A C 1
ATOM 717 O O . MET A 1 94 ? 11.197 6.382 7.155 1.00 74.75 94 MET A O 1
ATOM 721 N N . HIS A 1 95 ? 12.507 7.967 8.062 1.00 83.75 95 HIS A N 1
ATOM 722 C CA . HIS A 1 95 ? 12.369 8.924 6.950 1.00 83.75 95 HIS A CA 1
ATOM 723 C C . HIS A 1 95 ? 12.994 8.441 5.637 1.00 83.75 95 HIS A C 1
ATOM 725 O O . HIS A 1 95 ? 12.715 8.987 4.575 1.00 83.75 95 HIS A O 1
ATOM 731 N N . ALA A 1 96 ? 13.798 7.371 5.669 1.00 86.31 96 ALA A N 1
ATOM 732 C CA . ALA A 1 96 ? 14.246 6.736 4.436 1.00 86.31 96 ALA A CA 1
ATOM 733 C C . ALA A 1 96 ? 13.065 6.204 3.603 1.00 86.31 96 ALA A C 1
ATOM 735 O O . ALA A 1 96 ? 13.208 6.077 2.391 1.00 86.31 96 ALA A O 1
ATOM 736 N N . MET A 1 97 ? 11.925 5.882 4.231 1.00 89.25 97 MET A N 1
ATOM 737 C CA . MET A 1 97 ? 10.711 5.473 3.518 1.00 89.25 97 MET A CA 1
ATOM 738 C C . MET A 1 97 ? 10.068 6.649 2.786 1.00 89.25 97 MET A C 1
ATOM 740 O O . MET A 1 97 ? 9.686 6.471 1.635 1.00 89.25 97 MET A O 1
ATOM 744 N N . ASP A 1 98 ? 10.024 7.834 3.400 1.00 92.31 98 ASP A N 1
ATOM 745 C CA . ASP A 1 98 ? 9.513 9.057 2.763 1.00 92.31 98 ASP A CA 1
ATOM 746 C C . ASP A 1 98 ? 10.304 9.353 1.487 1.00 92.31 98 ASP A C 1
ATOM 748 O O . ASP A 1 98 ? 9.739 9.488 0.407 1.00 92.31 98 ASP A O 1
ATOM 752 N N . ASP A 1 99 ? 11.636 9.327 1.587 1.00 92.06 99 ASP A N 1
ATOM 753 C CA . ASP A 1 99 ? 12.513 9.565 0.442 1.00 92.06 99 ASP A CA 1
ATOM 754 C C . ASP A 1 99 ? 12.332 8.540 -0.678 1.00 92.06 99 ASP A C 1
ATOM 756 O O . ASP A 1 99 ? 12.367 8.900 -1.848 1.00 92.06 99 ASP A O 1
ATOM 760 N N . LEU A 1 100 ? 12.183 7.257 -0.338 1.00 94.06 100 LEU A N 1
ATOM 761 C CA . LEU A 1 100 ? 12.037 6.190 -1.333 1.00 94.06 100 LEU A CA 1
ATOM 762 C C . LEU A 1 100 ? 10.665 6.209 -2.001 1.00 94.06 100 LEU A C 1
ATOM 764 O O . LEU A 1 100 ? 10.560 5.853 -3.174 1.00 94.06 100 LEU A O 1
ATOM 768 N N . SER A 1 101 ? 9.641 6.617 -1.258 1.00 95.44 101 SER A N 1
ATOM 769 C CA . SER A 1 101 ? 8.285 6.785 -1.772 1.00 95.44 101 SER A CA 1
ATOM 770 C C . SER A 1 101 ? 8.235 7.974 -2.722 1.00 95.44 101 SER A C 1
ATOM 772 O O . SER A 1 101 ? 7.785 7.806 -3.851 1.00 95.44 101 SER A O 1
ATOM 774 N N . ALA A 1 102 ? 8.830 9.106 -2.331 1.00 94.94 102 ALA A N 1
ATOM 775 C CA . ALA A 1 102 ? 8.975 10.288 -3.176 1.00 94.94 102 ALA A CA 1
ATOM 776 C C . ALA A 1 102 ? 9.826 10.015 -4.433 1.00 94.94 102 ALA A C 1
ATOM 778 O O . ALA A 1 102 ? 9.416 10.362 -5.537 1.00 94.94 102 ALA A O 1
ATOM 779 N N . ASP A 1 103 ? 10.978 9.339 -4.297 1.00 95.44 103 ASP A N 1
ATOM 780 C CA . ASP A 1 103 ? 11.840 8.967 -5.432 1.00 95.44 103 ASP A CA 1
ATOM 781 C C . ASP A 1 103 ? 11.067 8.091 -6.453 1.00 95.44 103 ASP A C 1
ATOM 783 O O . ASP A 1 103 ? 11.259 8.220 -7.662 1.00 95.44 103 ASP A O 1
ATOM 787 N N . GLU A 1 104 ? 10.194 7.182 -5.998 1.00 96.81 104 GLU A N 1
ATOM 788 C CA . GLU A 1 104 ? 9.369 6.364 -6.900 1.00 96.81 104 GLU A CA 1
ATOM 789 C C . GLU A 1 104 ? 8.161 7.149 -7.448 1.00 96.81 104 GLU A C 1
ATOM 791 O O . GLU A 1 104 ? 7.774 6.937 -8.599 1.00 96.81 104 GLU A O 1
ATOM 796 N N . ALA A 1 105 ? 7.618 8.096 -6.676 1.00 96.88 105 ALA A N 1
ATOM 797 C CA . ALA A 1 105 ? 6.539 8.996 -7.077 1.00 96.88 105 ALA A CA 1
ATOM 798 C C . ALA A 1 105 ? 6.940 9.968 -8.202 1.00 96.88 105 ALA A C 1
ATOM 800 O O . ALA A 1 105 ? 6.066 10.438 -8.927 1.00 96.88 105 ALA A O 1
ATOM 801 N N . GLU A 1 106 ? 8.236 10.208 -8.443 1.00 97.31 106 GLU A N 1
ATOM 802 C CA . GLU A 1 106 ? 8.718 10.987 -9.601 1.00 97.31 106 GLU A CA 1
ATOM 803 C C . GLU A 1 106 ? 8.290 10.390 -10.961 1.00 97.31 106 GLU A C 1
ATOM 805 O O . GLU A 1 106 ? 8.255 11.095 -11.974 1.00 97.31 106 GLU A O 1
ATOM 810 N N . ARG A 1 107 ? 7.930 9.099 -11.011 1.00 97.88 107 ARG A N 1
ATOM 811 C CA . ARG A 1 107 ? 7.396 8.436 -12.216 1.00 97.88 107 ARG A CA 1
ATOM 812 C C . ARG A 1 107 ? 6.039 8.983 -12.624 1.00 97.88 107 ARG A C 1
ATOM 814 O O . ARG A 1 107 ? 5.301 9.486 -11.785 1.00 97.88 107 ARG A O 1
ATOM 821 N N . SER A 1 108 ? 5.669 8.824 -13.896 1.00 98.31 108 SER A N 1
ATOM 822 C CA . SER A 1 108 ? 4.322 9.201 -14.326 1.00 98.31 108 SER A CA 1
ATOM 823 C C . SER A 1 108 ? 3.245 8.343 -13.633 1.00 98.31 108 SER A C 1
ATOM 825 O O . SER A 1 108 ? 3.511 7.187 -13.278 1.00 98.31 108 SER A O 1
ATOM 827 N N . PRO A 1 109 ? 2.024 8.878 -13.458 1.00 98.50 109 PRO A N 1
ATOM 828 C CA . PRO A 1 109 ? 0.862 8.116 -13.001 1.00 98.50 109 PRO A CA 1
ATOM 829 C C . PRO A 1 109 ? 0.675 6.766 -13.706 1.00 98.50 109 PRO A C 1
ATOM 831 O O . PRO A 1 109 ? 0.464 5.736 -13.063 1.00 98.50 109 PRO A O 1
ATOM 834 N N . GLU A 1 110 ? 0.817 6.744 -15.031 1.00 98.44 110 GLU A N 1
ATOM 835 C CA . GLU A 1 110 ? 0.633 5.546 -15.851 1.00 98.44 110 GLU A CA 1
ATOM 836 C C . GLU A 1 110 ? 1.703 4.491 -15.553 1.00 98.44 110 GLU A C 1
ATOM 838 O O . GLU A 1 110 ? 1.396 3.299 -15.462 1.00 98.44 110 GLU A O 1
ATOM 843 N N . ASP A 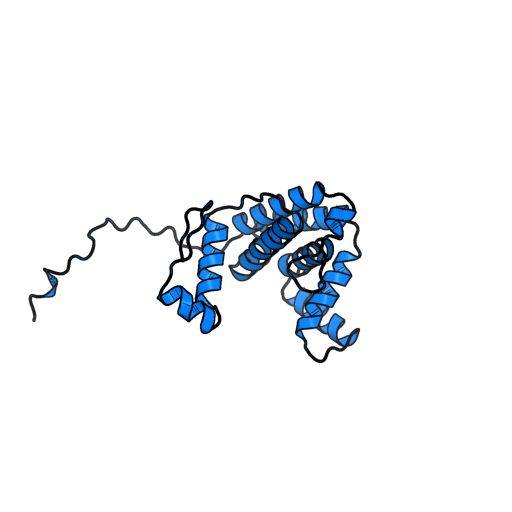1 111 ? 2.950 4.923 -15.344 1.00 98.69 111 ASP A N 1
ATOM 844 C CA . ASP A 1 111 ? 4.058 4.045 -14.972 1.00 98.69 111 ASP A CA 1
ATOM 845 C C . ASP A 1 111 ? 3.856 3.435 -13.579 1.00 98.69 111 ASP A C 1
ATOM 847 O O . ASP A 1 111 ? 4.149 2.252 -13.377 1.00 98.69 111 ASP A O 1
ATOM 851 N N . LEU A 1 112 ? 3.351 4.213 -12.615 1.00 98.75 112 LEU A N 1
ATOM 852 C CA . LEU A 1 112 ? 3.034 3.722 -11.270 1.00 98.75 112 LEU A CA 1
ATOM 853 C C . LEU A 1 112 ? 1.929 2.662 -11.322 1.00 98.75 112 LEU A C 1
ATOM 855 O O . LEU A 1 112 ? 2.112 1.560 -10.799 1.00 98.75 112 LEU A O 1
ATOM 859 N N . VAL A 1 113 ? 0.829 2.941 -12.027 1.00 98.88 113 VAL A N 1
ATOM 860 C CA . VAL A 1 113 ? -0.271 1.984 -12.237 1.00 98.88 113 VAL A CA 1
ATOM 861 C C . VAL A 1 113 ? 0.237 0.704 -12.907 1.00 98.88 113 VAL A C 1
ATOM 863 O O . VAL A 1 113 ? -0.040 -0.403 -12.434 1.00 98.88 113 VAL A O 1
ATOM 866 N N . ALA A 1 114 ? 1.025 0.826 -13.980 1.00 98.81 114 ALA A N 1
ATOM 867 C CA . ALA A 1 114 ? 1.579 -0.323 -14.694 1.00 98.81 114 ALA A CA 1
ATOM 868 C C . ALA A 1 114 ? 2.486 -1.183 -13.798 1.00 98.81 114 ALA A C 1
ATOM 870 O O . ALA A 1 114 ? 2.434 -2.415 -13.854 1.00 98.81 114 ALA A O 1
ATOM 871 N N . ARG A 1 115 ? 3.288 -0.555 -12.931 1.00 98.81 115 ARG A N 1
ATOM 872 C CA . ARG A 1 115 ? 4.153 -1.254 -11.969 1.00 98.81 115 ARG A CA 1
ATOM 873 C C . ARG A 1 115 ? 3.357 -1.973 -10.893 1.00 98.81 115 ARG A C 1
ATOM 875 O O . ARG A 1 115 ? 3.667 -3.128 -10.608 1.00 98.81 115 ARG A O 1
ATOM 882 N N . ILE A 1 116 ? 2.327 -1.342 -10.335 1.00 98.88 116 ILE A N 1
ATOM 883 C CA . ILE A 1 116 ? 1.440 -1.977 -9.350 1.00 98.88 116 ILE A CA 1
ATOM 884 C C . ILE A 1 116 ? 0.788 -3.227 -9.960 1.00 98.88 116 ILE A C 1
ATOM 886 O O . ILE A 1 116 ? 0.859 -4.303 -9.362 1.00 98.88 116 ILE A O 1
ATOM 890 N N . ARG A 1 117 ? 0.275 -3.136 -11.195 1.00 98.88 117 ARG A N 1
ATOM 891 C CA . ARG A 1 117 ? -0.278 -4.291 -11.932 1.00 98.88 117 ARG A CA 1
ATOM 892 C C . ARG A 1 117 ? 0.762 -5.379 -12.205 1.00 98.88 117 ARG A C 1
ATOM 894 O O . ARG A 1 117 ? 0.472 -6.568 -12.078 1.00 98.88 117 ARG A O 1
ATOM 901 N N . ALA A 1 118 ? 1.996 -5.004 -12.545 1.00 98.75 118 ALA A N 1
ATOM 902 C CA . ALA A 1 118 ? 3.078 -5.971 -12.727 1.00 98.75 118 ALA A CA 1
ATOM 903 C C . ALA A 1 118 ? 3.397 -6.719 -11.420 1.00 98.75 118 ALA A C 1
ATOM 905 O O . ALA A 1 118 ? 3.545 -7.942 -11.429 1.00 98.75 118 ALA A O 1
ATOM 906 N N . ILE A 1 119 ? 3.431 -6.011 -10.287 1.00 98.69 119 ILE A N 1
ATOM 907 C CA . ILE A 1 119 ? 3.617 -6.620 -8.964 1.00 98.69 119 ILE A CA 1
ATOM 908 C C . ILE A 1 119 ? 2.450 -7.564 -8.652 1.00 98.69 119 ILE A C 1
ATOM 910 O O . ILE A 1 119 ? 2.694 -8.686 -8.208 1.00 98.69 119 ILE A O 1
ATOM 914 N N . ALA A 1 120 ? 1.204 -7.165 -8.923 1.00 98.75 120 ALA A N 1
ATOM 915 C CA . ALA A 1 120 ? 0.031 -8.023 -8.749 1.00 98.75 120 ALA A CA 1
ATOM 916 C C . ALA A 1 120 ? 0.157 -9.328 -9.556 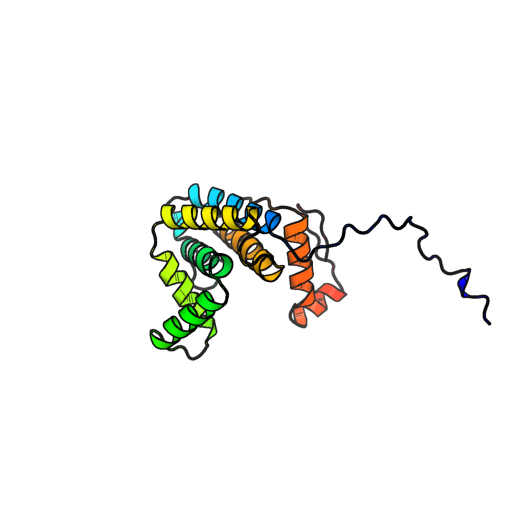1.00 98.75 120 ALA A C 1
ATOM 918 O O . ALA A 1 120 ? -0.011 -10.424 -9.011 1.00 98.75 120 ALA A O 1
ATOM 919 N N . ALA A 1 121 ? 0.560 -9.234 -10.827 1.00 98.69 121 ALA A N 1
ATOM 920 C CA . ALA A 1 121 ? 0.813 -10.394 -11.679 1.00 98.69 121 ALA A CA 1
ATOM 921 C C . ALA A 1 121 ? 1.927 -11.306 -11.127 1.00 98.69 121 ALA A C 1
ATOM 923 O O . ALA A 1 121 ? 1.797 -12.532 -11.155 1.00 98.69 121 ALA A O 1
ATOM 924 N N . GLU A 1 122 ? 3.001 -10.741 -10.568 1.00 98.31 122 GLU A N 1
ATOM 925 C CA . GLU A 1 122 ? 4.043 -11.521 -9.893 1.00 98.31 122 GLU A CA 1
ATOM 926 C C . GLU A 1 122 ? 3.516 -12.253 -8.654 1.00 98.31 122 GLU A C 1
ATOM 928 O O . GLU A 1 122 ? 3.837 -13.433 -8.465 1.00 98.31 122 GLU A O 1
ATOM 933 N N . LYS A 1 123 ? 2.695 -11.593 -7.824 1.00 98.00 123 LYS A N 1
ATOM 934 C CA . LYS A 1 123 ? 2.085 -12.232 -6.647 1.00 98.00 123 LYS A CA 1
ATOM 935 C C . LYS A 1 123 ? 1.151 -13.357 -7.058 1.00 98.00 123 LYS A C 1
ATOM 937 O O . LYS A 1 123 ? 1.254 -14.443 -6.492 1.00 98.00 123 LYS A O 1
ATOM 942 N N . ARG A 1 124 ? 0.338 -13.161 -8.093 1.00 97.31 124 ARG A N 1
ATOM 943 C CA . ARG A 1 124 ? -0.523 -14.207 -8.663 1.00 97.31 124 ARG A CA 1
ATOM 944 C C . ARG A 1 124 ? 0.284 -15.389 -9.209 1.00 97.31 124 ARG A C 1
ATOM 946 O O . ARG A 1 124 ? -0.091 -16.541 -9.038 1.00 97.31 124 ARG A O 1
ATOM 953 N N . ALA A 1 125 ? 1.465 -15.128 -9.771 1.00 97.25 125 ALA A N 1
ATOM 954 C CA . ALA A 1 125 ? 2.423 -16.164 -10.167 1.00 97.25 125 ALA A CA 1
ATOM 955 C C . ALA A 1 125 ? 3.190 -16.796 -8.981 1.00 97.25 125 ALA A C 1
ATOM 957 O O . ALA A 1 125 ? 4.132 -17.566 -9.183 1.00 97.25 125 ALA A O 1
ATOM 958 N N . GLY A 1 126 ? 2.842 -16.453 -7.738 1.00 94.75 126 GLY A N 1
ATOM 959 C CA . GLY A 1 126 ? 3.462 -16.977 -6.525 1.00 94.75 126 GLY A CA 1
ATOM 960 C C . GLY A 1 126 ? 4.877 -16.459 -6.252 1.00 94.75 126 GLY A C 1
ATOM 961 O O . GLY A 1 126 ? 5.579 -17.056 -5.425 1.00 94.75 126 GLY A O 1
ATOM 962 N N . LYS A 1 127 ? 5.309 -15.384 -6.922 1.00 95.56 127 LYS A N 1
ATOM 963 C CA . LYS A 1 127 ? 6.660 -14.815 -6.827 1.00 95.56 127 LYS A CA 1
ATOM 964 C C . LYS A 1 127 ? 6.753 -13.715 -5.768 1.00 95.56 127 LYS A C 1
ATOM 966 O O . LYS A 1 127 ? 5.779 -13.066 -5.395 1.00 95.56 127 LYS A O 1
ATOM 971 N N . GLY A 1 128 ? 7.976 -13.489 -5.295 1.00 94.31 128 GLY A N 1
ATOM 972 C CA . GLY A 1 128 ? 8.284 -12.436 -4.332 1.00 94.31 128 GLY A CA 1
ATOM 973 C C . GLY A 1 128 ? 7.738 -12.697 -2.924 1.00 94.31 128 GLY A C 1
ATOM 974 O O . GLY A 1 128 ? 7.407 -13.820 -2.540 1.00 94.31 128 GLY A O 1
ATOM 975 N N . ARG A 1 129 ? 7.705 -11.632 -2.119 1.00 95.56 129 ARG A N 1
ATOM 976 C CA . ARG A 1 129 ? 7.216 -11.668 -0.734 1.00 95.56 129 ARG A CA 1
ATOM 977 C C . ARG A 1 129 ? 5.689 -11.675 -0.710 1.00 95.56 129 ARG A C 1
ATOM 979 O O . ARG A 1 129 ? 5.077 -10.918 -1.459 1.00 95.56 129 ARG A O 1
ATOM 986 N N . LYS A 1 130 ? 5.105 -12.548 0.111 1.00 95.31 130 LYS A N 1
ATOM 987 C CA . LYS A 1 130 ? 3.672 -12.893 0.083 1.00 95.31 130 LYS A CA 1
ATOM 988 C C . LYS A 1 130 ? 3.123 -13.287 1.455 1.00 95.31 130 LYS A C 1
ATOM 990 O O . LYS A 1 130 ? 2.276 -14.173 1.562 1.00 95.31 130 LYS A O 1
ATOM 995 N N . ARG A 1 131 ? 3.698 -12.730 2.522 1.00 95.81 131 ARG A N 1
ATOM 996 C CA . ARG A 1 131 ? 3.287 -13.013 3.900 1.00 95.81 131 ARG A CA 1
ATOM 997 C C . ARG A 1 131 ? 2.403 -11.877 4.412 1.00 95.81 131 ARG A C 1
ATOM 999 O O . ARG A 1 131 ? 2.204 -10.868 3.747 1.00 95.81 131 ARG A O 1
ATOM 1006 N N . LEU A 1 132 ? 1.884 -12.057 5.623 1.00 95.81 132 LEU A N 1
ATOM 1007 C CA . LEU A 1 132 ? 1.006 -11.094 6.284 1.00 95.81 132 LEU A CA 1
ATOM 1008 C C . LEU A 1 132 ? 1.552 -9.649 6.325 1.00 95.81 132 LEU A C 1
ATOM 1010 O O . LEU A 1 132 ? 0.743 -8.745 6.151 1.00 95.81 132 LEU A O 1
ATOM 1014 N N . PRO A 1 133 ? 2.869 -9.387 6.495 1.00 95.06 133 PRO A N 1
ATOM 1015 C CA . PRO A 1 133 ? 3.382 -8.023 6.398 1.00 95.06 133 PRO A CA 1
ATOM 1016 C C . PRO A 1 133 ? 3.106 -7.381 5.039 1.00 95.06 133 PRO A C 1
ATOM 1018 O O . PRO A 1 133 ? 2.715 -6.230 5.001 1.00 95.06 133 PRO A O 1
ATOM 1021 N N . GLU A 1 134 ? 3.247 -8.110 3.929 1.00 97.38 134 GLU A N 1
ATOM 1022 C CA . GLU A 1 134 ? 2.928 -7.566 2.604 1.00 97.38 134 GLU A CA 1
ATOM 1023 C C . GLU A 1 134 ? 1.431 -7.332 2.411 1.00 97.38 134 GLU A C 1
ATOM 1025 O O . GLU A 1 134 ? 1.059 -6.327 1.816 1.00 97.38 134 GLU A O 1
ATOM 1030 N N . LEU A 1 135 ? 0.587 -8.225 2.938 1.00 98.06 135 LEU A N 1
ATOM 1031 C CA . LEU A 1 135 ? -0.864 -8.033 2.921 1.00 98.06 135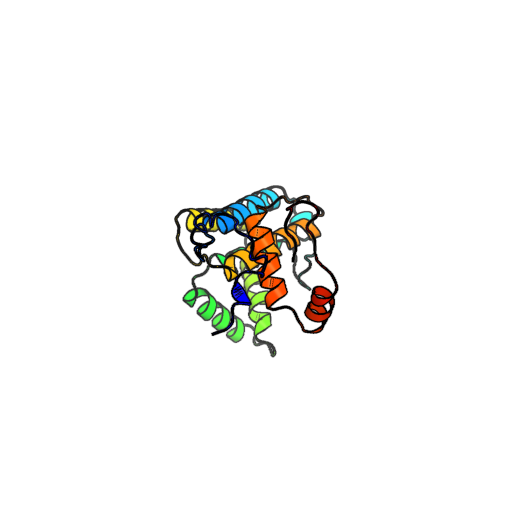 LEU A CA 1
ATOM 1032 C C . LEU A 1 135 ? -1.274 -6.773 3.691 1.00 98.06 135 LEU A C 1
ATOM 1034 O O . LEU A 1 135 ? -2.115 -6.013 3.228 1.00 98.06 135 LEU A O 1
ATOM 1038 N N . LEU A 1 136 ? -0.661 -6.548 4.855 1.00 97.31 136 LEU A N 1
ATOM 1039 C CA . LEU A 1 136 ? -0.911 -5.363 5.667 1.00 97.31 136 LEU A CA 1
ATOM 1040 C C . LEU A 1 136 ? -0.586 -4.086 4.892 1.00 97.31 136 LEU A C 1
ATOM 1042 O O . LEU A 1 136 ? -1.420 -3.189 4.876 1.00 97.31 136 LEU A O 1
ATOM 1046 N N . GLU A 1 137 ? 0.580 -4.020 4.243 1.00 97.56 137 GLU A N 1
ATOM 1047 C CA . GLU A 1 137 ? 0.991 -2.840 3.467 1.00 97.56 137 GLU A CA 1
ATOM 1048 C C . GLU A 1 137 ? -0.033 -2.524 2.371 1.00 97.56 137 GLU A C 1
ATOM 1050 O O . GLU A 1 137 ? -0.517 -1.400 2.297 1.00 97.56 137 GLU A O 1
ATOM 1055 N N . VAL A 1 138 ? -0.425 -3.514 1.557 1.00 98.56 138 VAL A N 1
ATOM 1056 C CA . VAL A 1 138 ? -1.351 -3.249 0.442 1.00 98.56 138 VAL A CA 1
ATOM 1057 C C . VAL A 1 138 ? -2.754 -2.893 0.921 1.00 98.56 138 VAL A C 1
ATOM 1059 O O . VAL A 1 138 ? -3.340 -1.965 0.386 1.00 98.56 138 VAL A O 1
ATOM 1062 N N . VAL A 1 139 ? -3.290 -3.565 1.946 1.00 98.62 139 VAL A N 1
ATOM 1063 C CA . VAL A 1 139 ? -4.649 -3.282 2.444 1.00 98.62 139 VAL A CA 1
ATOM 1064 C C . VAL A 1 139 ? -4.718 -1.912 3.114 1.00 98.62 139 VAL A C 1
ATOM 1066 O O . VAL A 1 139 ? -5.651 -1.155 2.860 1.00 98.62 139 VAL A O 1
ATOM 1069 N N . VAL A 1 140 ? -3.746 -1.580 3.971 1.00 97.75 140 VAL A N 1
ATOM 1070 C CA . VAL A 1 140 ? -3.744 -0.294 4.685 1.00 97.75 140 VAL A CA 1
ATOM 1071 C C . VAL A 1 140 ? -3.609 0.861 3.699 1.00 97.75 140 VAL A C 1
ATOM 1073 O O . VAL A 1 140 ? -4.387 1.806 3.779 1.00 97.75 140 VAL A O 1
ATOM 1076 N N . HIS A 1 141 ? -2.682 0.770 2.745 1.00 98.62 141 HIS A N 1
ATOM 1077 C CA . HIS A 1 141 ? -2.460 1.849 1.785 1.00 98.62 141 HIS A CA 1
ATOM 1078 C C . HIS A 1 141 ? -3.527 1.919 0.684 1.00 98.62 141 HIS A C 1
ATOM 1080 O O . HIS A 1 141 ? -3.800 3.000 0.172 1.00 98.62 141 HIS A O 1
ATOM 1086 N N . ALA A 1 142 ? -4.206 0.814 0.368 1.00 98.69 142 ALA A N 1
ATOM 1087 C CA . ALA A 1 142 ? -5.402 0.851 -0.470 1.00 98.69 142 ALA A CA 1
ATOM 1088 C C . ALA A 1 142 ? -6.526 1.671 0.189 1.00 98.69 142 ALA A C 1
ATOM 1090 O O . ALA A 1 142 ? -7.129 2.522 -0.463 1.00 98.69 142 ALA A O 1
ATOM 1091 N N . PHE A 1 143 ? -6.776 1.464 1.489 1.00 98.31 143 PHE A N 1
ATOM 1092 C CA . PHE A 1 143 ? -7.760 2.261 2.229 1.00 98.31 143 PHE A CA 1
ATOM 1093 C C . PHE A 1 143 ? -7.317 3.704 2.470 1.00 98.31 143 PHE A C 1
ATOM 1095 O O . PHE A 1 143 ? -8.168 4.584 2.491 1.00 98.31 143 PHE A O 1
ATOM 1102 N N . ASP A 1 144 ? -6.019 3.958 2.623 1.00 98.62 144 ASP A N 1
ATOM 1103 C CA . ASP A 1 144 ? -5.462 5.313 2.685 1.00 98.62 144 ASP A CA 1
ATOM 1104 C C . ASP A 1 144 ? -5.801 6.109 1.411 1.00 98.62 144 ASP A C 1
ATOM 1106 O O . ASP A 1 144 ? -6.429 7.167 1.475 1.00 98.62 144 ASP A O 1
ATOM 1110 N N . ILE A 1 145 ? -5.511 5.529 0.240 1.00 98.69 145 ILE A N 1
ATOM 1111 C CA . ILE A 1 145 ? -5.857 6.114 -1.063 1.00 98.69 145 ILE A CA 1
ATOM 1112 C C . ILE A 1 145 ? -7.374 6.316 -1.183 1.00 98.69 145 ILE A C 1
ATOM 1114 O O . ILE A 1 145 ? -7.830 7.406 -1.526 1.00 98.69 145 ILE A O 1
ATOM 1118 N N . ALA A 1 146 ? -8.174 5.293 -0.868 1.00 98.31 146 ALA A N 1
ATOM 1119 C CA . ALA A 1 146 ? -9.631 5.398 -0.936 1.00 98.31 146 ALA A CA 1
ATOM 1120 C C . ALA A 1 146 ? -10.176 6.498 -0.009 1.00 98.31 146 ALA A C 1
ATOM 1122 O O . ALA A 1 146 ? -11.071 7.250 -0.398 1.00 98.31 146 ALA A O 1
ATOM 1123 N N . HIS A 1 147 ? -9.603 6.644 1.190 1.00 98.31 147 HIS A N 1
ATOM 1124 C CA . HIS A 1 147 ? -9.973 7.685 2.141 1.00 98.31 147 HIS A CA 1
ATOM 1125 C C . HIS A 1 147 ? -9.664 9.086 1.607 1.00 98.31 147 HIS A C 1
ATOM 1127 O O . HIS A 1 147 ? -10.549 9.945 1.625 1.00 98.31 147 HIS A O 1
ATOM 1133 N N . ALA A 1 148 ? -8.449 9.307 1.092 1.00 98.19 148 ALA A N 1
ATOM 1134 C CA . ALA A 1 148 ? -8.033 10.584 0.506 1.00 98.19 148 ALA A CA 1
ATOM 1135 C C . ALA A 1 148 ? -8.969 11.024 -0.634 1.00 98.19 148 ALA A C 1
ATOM 1137 O O . ALA A 1 148 ? -9.354 12.191 -0.732 1.00 98.19 148 ALA A O 1
ATOM 1138 N N . LEU A 1 149 ? -9.400 10.060 -1.450 1.00 98.25 149 LEU A N 1
ATOM 1139 C CA . LEU A 1 149 ? -10.255 10.276 -2.616 1.00 98.25 149 LEU A CA 1
ATOM 1140 C C . LEU A 1 149 ? -11.755 10.258 -2.303 1.00 98.25 149 LEU A C 1
ATOM 1142 O O . LEU A 1 149 ? -12.566 10.548 -3.181 1.00 98.25 149 LEU A O 1
ATOM 1146 N N . LYS A 1 150 ? -12.141 9.905 -1.068 1.00 97.44 150 LYS A N 1
ATOM 1147 C CA . LYS A 1 150 ? -13.537 9.632 -0.675 1.00 97.44 150 LYS A CA 1
ATOM 1148 C C . LYS A 1 150 ? -14.206 8.601 -1.595 1.00 97.44 150 LYS A C 1
ATOM 1150 O O . LYS A 1 150 ? -15.398 8.702 -1.888 1.00 97.44 150 LYS A O 1
ATOM 1155 N N . ALA A 1 151 ? -13.422 7.635 -2.062 1.00 96.44 151 ALA A N 1
ATOM 1156 C CA . ALA A 1 151 ? -13.873 6.558 -2.923 1.00 96.44 151 ALA A CA 1
ATOM 1157 C C . ALA A 1 151 ? -14.360 5.376 -2.082 1.00 96.44 151 ALA A C 1
ATOM 1159 O O . ALA A 1 151 ? -13.805 5.081 -1.022 1.00 96.44 151 ALA A O 1
ATOM 1160 N N . ASP A 1 152 ? -15.378 4.683 -2.582 1.00 94.06 152 ASP A N 1
ATOM 1161 C CA . ASP A 1 152 ? -15.770 3.392 -2.031 1.00 94.06 152 ASP A CA 1
ATOM 1162 C C . ASP A 1 152 ? -14.861 2.309 -2.622 1.00 94.06 152 ASP A C 1
ATOM 1164 O O . ASP A 1 152 ? -14.785 2.151 -3.844 1.00 94.06 152 ASP A O 1
ATOM 1168 N N . LEU A 1 153 ? -14.122 1.609 -1.761 1.00 95.50 153 LEU A N 1
ATOM 1169 C CA . LEU A 1 153 ? -13.193 0.557 -2.159 1.00 95.50 153 LEU A CA 1
ATOM 1170 C C . LEU A 1 153 ? -13.527 -0.727 -1.410 1.00 95.50 153 LEU A C 1
ATOM 1172 O O . LEU A 1 153 ? -13.113 -0.938 -0.270 1.00 95.50 153 LEU A O 1
ATOM 1176 N N . GLU A 1 154 ? -14.224 -1.624 -2.097 1.00 95.12 154 GLU A N 1
ATOM 1177 C CA . GLU A 1 154 ? -14.465 -2.966 -1.590 1.00 95.12 154 GLU A CA 1
ATOM 1178 C C . GLU A 1 154 ? -13.200 -3.816 -1.736 1.00 95.12 154 GLU A C 1
ATOM 1180 O O . GLU A 1 154 ? -12.636 -3.925 -2.826 1.00 95.12 154 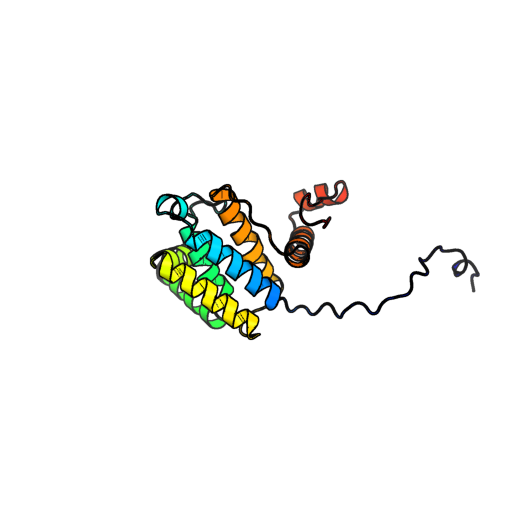GLU A O 1
ATOM 1185 N N . LEU A 1 155 ? -12.777 -4.461 -0.652 1.00 96.25 155 LEU A N 1
ATOM 1186 C CA . LEU A 1 155 ? -11.678 -5.426 -0.634 1.00 96.25 155 LEU A CA 1
ATOM 1187 C C . LEU A 1 155 ? -12.170 -6.759 -0.066 1.00 96.25 155 LEU A C 1
ATOM 1189 O O . LEU A 1 155 ? -13.144 -6.806 0.687 1.00 96.25 155 LEU A O 1
ATOM 1193 N N . ASP A 1 156 ? -11.465 -7.845 -0.382 1.00 95.00 156 ASP A N 1
ATOM 1194 C CA . ASP A 1 156 ? -11.786 -9.169 0.146 1.00 95.00 156 ASP A CA 1
ATOM 1195 C C . ASP A 1 156 ? -11.877 -9.174 1.689 1.00 95.00 156 ASP A C 1
ATOM 1197 O O . ASP A 1 156 ? -10.980 -8.740 2.423 1.00 95.00 156 ASP A O 1
ATOM 1201 N N . HIS A 1 157 ? -12.991 -9.692 2.203 1.00 95.12 157 HIS A N 1
ATOM 1202 C CA . HIS A 1 157 ? -13.283 -9.731 3.633 1.00 95.12 157 HIS A CA 1
ATOM 1203 C C . HIS A 1 157 ? -12.290 -10.560 4.461 1.00 95.12 157 HIS A C 1
ATOM 1205 O O . HIS A 1 157 ? -12.031 -10.246 5.627 1.00 95.12 157 HIS A O 1
ATOM 1211 N N . ARG A 1 158 ? -11.695 -11.605 3.875 1.00 94.38 158 ARG A N 1
ATOM 1212 C CA . ARG A 1 158 ? -10.687 -12.423 4.550 1.00 94.38 158 ARG A CA 1
ATOM 1213 C C . ARG A 1 158 ? -9.362 -11.663 4.627 1.00 94.38 158 ARG A C 1
ATOM 1215 O O . ARG A 1 158 ? -8.715 -11.714 5.674 1.00 94.38 158 ARG A O 1
ATOM 1222 N N . ALA A 1 159 ? -8.984 -10.933 3.579 1.00 96.06 159 ALA A N 1
ATOM 1223 C CA . ALA A 1 159 ? -7.804 -10.073 3.562 1.00 96.06 159 ALA A CA 1
ATOM 1224 C C . ALA A 1 159 ? -7.890 -8.969 4.627 1.00 96.06 159 ALA A C 1
ATOM 1226 O O . ALA A 1 159 ? -7.017 -8.858 5.494 1.00 96.06 159 ALA A O 1
ATOM 1227 N N . THR A 1 160 ? -8.978 -8.197 4.610 1.00 97.12 160 THR A N 1
ATOM 1228 C CA . THR A 1 160 ? -9.206 -7.100 5.563 1.00 97.12 160 THR A CA 1
ATOM 1229 C C . THR A 1 160 ? -9.316 -7.606 7.004 1.00 97.12 160 THR A C 1
ATOM 1231 O O . THR A 1 160 ? -8.677 -7.050 7.898 1.00 97.12 160 THR A O 1
ATOM 1234 N N . GLY A 1 161 ? -10.024 -8.717 7.237 1.00 96.06 161 GLY A N 1
ATOM 1235 C CA . GLY A 1 161 ? -10.127 -9.343 8.557 1.00 96.06 161 GLY A CA 1
ATOM 1236 C C . GLY A 1 161 ? -8.785 -9.852 9.096 1.00 96.06 161 GLY A C 1
ATOM 1237 O O . GLY A 1 161 ? -8.473 -9.650 10.271 1.00 96.06 161 GLY A O 1
ATOM 1238 N N . ALA A 1 162 ? -7.943 -10.454 8.250 1.00 95.81 162 ALA A N 1
ATOM 1239 C CA . ALA A 1 162 ? -6.600 -10.883 8.647 1.00 95.81 162 ALA A CA 1
ATOM 1240 C C . ALA A 1 162 ? -5.720 -9.699 9.071 1.00 95.81 162 ALA A C 1
ATOM 1242 O O . ALA A 1 162 ? -5.009 -9.782 10.077 1.00 95.81 162 ALA A O 1
ATOM 1243 N N . VAL A 1 163 ? -5.796 -8.585 8.340 1.00 96.25 163 VAL A N 1
ATOM 1244 C CA . VAL A 1 163 ? -5.091 -7.345 8.687 1.00 96.25 163 VAL A CA 1
ATOM 1245 C C . VAL A 1 163 ? -5.642 -6.742 9.979 1.00 96.25 163 VAL A C 1
ATOM 1247 O O . VAL A 1 163 ? -4.849 -6.357 10.840 1.00 96.25 163 VAL A O 1
ATOM 1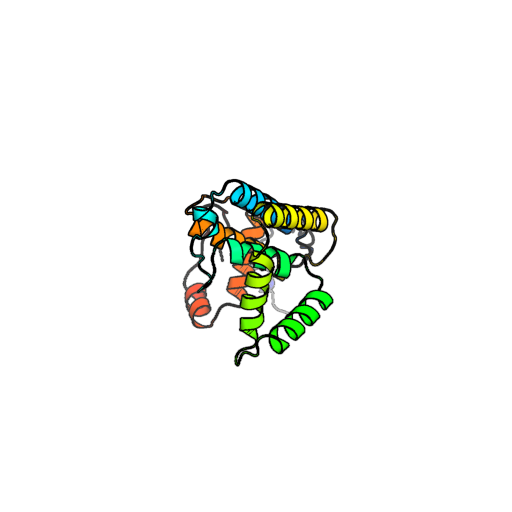250 N N . ALA A 1 164 ? -6.962 -6.731 10.182 1.00 95.06 164 ALA A N 1
ATOM 1251 C CA . ALA A 1 164 ? -7.580 -6.258 11.421 1.00 95.06 164 ALA A CA 1
ATOM 1252 C C . ALA A 1 164 ? -7.079 -7.043 12.647 1.00 95.06 164 ALA A C 1
ATOM 1254 O O . ALA A 1 164 ? -6.636 -6.441 13.630 1.00 95.06 164 ALA A O 1
ATOM 1255 N N . VAL A 1 165 ? -7.049 -8.379 12.566 1.00 93.94 165 VAL A N 1
ATOM 1256 C CA . VAL A 1 165 ? -6.509 -9.247 13.630 1.00 93.94 165 VAL A CA 1
ATOM 1257 C C . VAL A 1 165 ? -5.024 -8.962 13.862 1.00 93.94 165 VAL A C 1
ATOM 1259 O O . VAL A 1 165 ? -4.588 -8.809 15.005 1.00 93.94 165 VAL A O 1
ATOM 1262 N N . ALA A 1 166 ? -4.237 -8.849 12.787 1.00 93.06 166 ALA A N 1
ATOM 1263 C CA . ALA A 1 166 ? -2.808 -8.566 12.874 1.00 93.06 166 ALA A CA 1
ATOM 1264 C C . ALA A 1 166 ? -2.531 -7.235 13.585 1.00 93.06 166 ALA A C 1
ATOM 1266 O O . ALA A 1 166 ? -1.677 -7.167 14.471 1.00 93.06 166 ALA A O 1
ATOM 1267 N N . ARG A 1 167 ? -3.280 -6.183 13.231 1.00 92.31 167 ARG A N 1
ATOM 1268 C CA . ARG A 1 167 ? -3.172 -4.852 13.839 1.00 92.31 167 ARG A CA 1
ATOM 1269 C C . ARG A 1 167 ? -3.600 -4.860 15.299 1.00 92.31 167 ARG A C 1
ATOM 1271 O O . ARG A 1 167 ? -2.891 -4.275 16.113 1.00 92.31 167 ARG A O 1
ATOM 1278 N N . ALA A 1 168 ? -4.683 -5.556 15.644 1.00 91.69 168 ALA A N 1
ATOM 1279 C CA . ALA A 1 168 ? -5.124 -5.717 17.029 1.00 91.69 168 ALA A CA 1
ATOM 1280 C C . ALA A 1 168 ? -4.046 -6.391 17.901 1.00 91.69 168 ALA A C 1
ATOM 1282 O O . ALA A 1 168 ? -3.788 -5.949 19.024 1.00 91.69 168 ALA A O 1
ATOM 1283 N N . ALA A 1 169 ? -3.361 -7.409 17.368 1.00 90.00 169 ALA A N 1
ATOM 1284 C CA . ALA A 1 169 ? -2.335 -8.158 18.093 1.00 90.00 169 ALA A CA 1
ATOM 1285 C C . ALA A 1 169 ? -1.097 -7.316 18.458 1.00 90.00 169 ALA A C 1
ATOM 1287 O O . ALA A 1 169 ? -0.540 -7.483 19.545 1.00 90.00 169 ALA A O 1
ATOM 1288 N N . ILE A 1 170 ? -0.680 -6.398 17.580 1.00 89.88 170 ILE A N 1
ATOM 1289 C CA . ILE A 1 170 ? 0.502 -5.537 17.787 1.00 89.88 170 ILE A CA 1
ATOM 1290 C C . ILE A 1 170 ? 0.148 -4.120 18.257 1.00 89.88 170 ILE A C 1
ATOM 1292 O O . ILE A 1 170 ? 1.010 -3.241 18.286 1.00 89.88 170 ILE A O 1
ATOM 1296 N N . ALA A 1 171 ? -1.118 -3.875 18.595 1.00 89.88 171 ALA A N 1
ATOM 1297 C CA . ALA A 1 171 ? -1.591 -2.537 18.898 1.00 89.88 171 ALA A CA 1
ATOM 1298 C C . ALA A 1 171 ? -0.914 -1.945 20.159 1.00 89.88 171 ALA A C 1
ATOM 1300 O O . ALA A 1 171 ? -0.613 -2.676 21.116 1.00 89.88 171 ALA A O 1
ATOM 1301 N N . PRO A 1 172 ? -0.724 -0.611 20.221 1.00 91.56 172 PRO A N 1
ATOM 1302 C CA . PRO A 1 172 ? -0.256 0.068 21.427 1.00 91.56 172 PRO A CA 1
ATOM 1303 C C . PRO A 1 172 ? -1.129 -0.245 22.651 1.00 91.56 172 PRO A C 1
ATOM 1305 O O . PRO A 1 172 ? -2.298 -0.619 22.531 1.00 91.56 172 PRO A O 1
ATOM 1308 N N . ALA A 1 173 ? -0.577 -0.093 23.858 1.00 92.12 173 ALA A N 1
ATOM 1309 C CA . ALA A 1 173 ? -1.265 -0.450 25.105 1.00 92.12 173 ALA A CA 1
ATOM 1310 C C . ALA A 1 173 ? -2.639 0.228 25.259 1.00 92.12 173 ALA A C 1
ATOM 1312 O O . ALA A 1 173 ? -3.580 -0.406 25.729 1.00 92.12 173 ALA A O 1
ATOM 1313 N N . GLN A 1 174 ? -2.760 1.476 24.810 1.00 91.38 174 GLN A N 1
ATOM 1314 C CA . GLN A 1 174 ? -3.990 2.261 24.845 1.00 91.38 174 GLN A CA 1
ATOM 1315 C C . GLN A 1 174 ? -5.077 1.618 23.974 1.00 91.38 174 GLN A C 1
ATOM 1317 O O . GLN A 1 174 ? -6.192 1.392 24.438 1.00 91.38 174 GLN A O 1
ATOM 1322 N N . VAL A 1 175 ? -4.726 1.234 22.743 1.00 90.94 175 VAL A N 1
ATOM 1323 C CA . VAL A 1 175 ? -5.643 0.566 21.808 1.00 90.94 175 VAL A CA 1
ATOM 1324 C C . VAL A 1 175 ? -6.031 -0.816 22.332 1.00 90.94 175 VAL A C 1
ATOM 1326 O O . VAL A 1 175 ? -7.211 -1.151 22.362 1.00 90.94 175 VAL A O 1
ATOM 1329 N N . ARG A 1 176 ? -5.072 -1.597 22.849 1.00 89.06 176 ARG A N 1
ATOM 1330 C CA . ARG A 1 176 ? -5.372 -2.894 23.484 1.00 89.06 176 ARG A CA 1
ATOM 1331 C C . ARG A 1 176 ? -6.292 -2.750 24.696 1.00 89.06 176 ARG A C 1
ATOM 1333 O O . ARG A 1 176 ? -7.115 -3.626 24.934 1.00 89.06 176 ARG A O 1
ATOM 1340 N N . GLY A 1 177 ? -6.166 -1.663 25.459 1.00 90.62 177 GLY A N 1
ATOM 1341 C CA . GLY A 1 177 ? -7.071 -1.343 26.564 1.00 90.62 177 GLY A CA 1
ATOM 1342 C C . GLY A 1 177 ? -8.518 -1.187 26.096 1.00 90.62 177 GLY A C 1
ATOM 1343 O O . GLY A 1 177 ? -9.41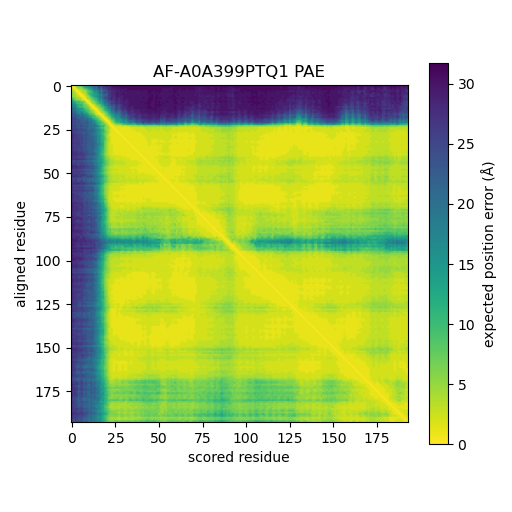7 -1.760 26.707 1.00 90.62 177 GLY A O 1
ATOM 1344 N N . VAL A 1 178 ? -8.731 -0.494 24.974 1.00 91.94 178 VAL A N 1
ATOM 1345 C CA . VAL A 1 178 ? -10.056 -0.357 24.350 1.00 91.94 178 VAL A CA 1
ATOM 1346 C C . VAL A 1 178 ? -10.565 -1.707 23.839 1.00 91.94 178 VAL A C 1
ATOM 1348 O O . VAL A 1 178 ? -11.679 -2.091 24.186 1.00 91.94 178 VAL A O 1
ATOM 1351 N N . LEU A 1 179 ? -9.742 -2.458 23.098 1.00 91.44 179 LEU A N 1
ATOM 1352 C CA . LEU A 1 179 ? -10.122 -3.756 22.515 1.00 91.44 179 LEU A CA 1
ATOM 1353 C C . LEU A 1 179 ? -10.427 -4.845 23.564 1.00 91.44 179 LEU A C 1
ATOM 1355 O O . LEU A 1 179 ? -11.112 -5.818 23.277 1.00 91.44 179 LEU A O 1
ATOM 1359 N N . ARG A 1 180 ? -9.970 -4.693 24.815 1.00 89.81 180 ARG A N 1
ATOM 1360 C CA . ARG A 1 180 ? -10.363 -5.587 25.925 1.00 89.81 180 ARG A CA 1
ATOM 1361 C C . ARG 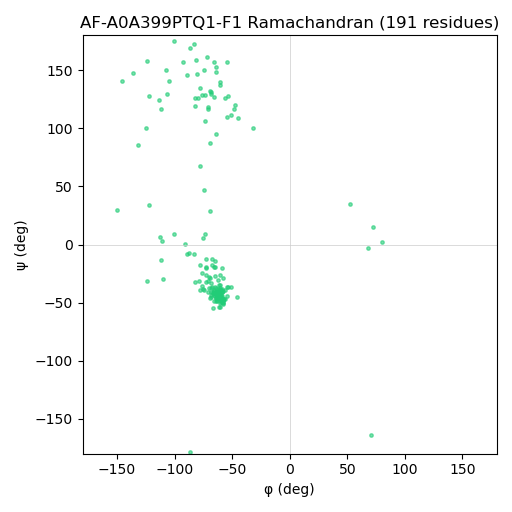A 1 180 ? -11.801 -5.378 26.398 1.00 89.81 180 ARG A C 1
ATOM 1363 O O . ARG A 1 180 ? -12.377 -6.288 26.984 1.00 89.81 180 ARG A O 1
ATOM 1370 N N . ALA A 1 181 ? -12.346 -4.179 26.209 1.00 92.94 181 ALA A N 1
ATOM 1371 C CA . ALA A 1 181 ? -13.676 -3.796 26.684 1.00 92.94 181 ALA A CA 1
ATOM 1372 C C . ALA A 1 181 ? -14.680 -3.566 25.544 1.00 92.94 181 ALA A C 1
ATOM 1374 O O . ALA A 1 181 ? -15.881 -3.445 25.791 1.00 92.94 181 ALA A O 1
ATOM 1375 N N . ARG A 1 182 ? -14.200 -3.461 24.303 1.00 94.81 182 ARG A N 1
ATOM 1376 C CA . ARG A 1 182 ? -14.979 -3.153 23.102 1.00 94.81 182 ARG A CA 1
ATOM 1377 C C . ARG A 1 182 ? -14.544 -4.070 21.966 1.00 94.81 182 ARG A C 1
ATOM 1379 O O . ARG A 1 182 ? -13.372 -4.399 21.865 1.00 94.81 182 ARG A O 1
ATOM 1386 N N . THR A 1 183 ? -15.484 -4.411 21.093 1.00 92.38 183 THR A N 1
ATOM 1387 C CA . THR A 1 183 ? -15.226 -5.175 19.868 1.00 92.38 183 THR A CA 1
ATOM 1388 C C . THR A 1 183 ? -15.322 -4.238 18.676 1.00 92.38 183 THR A C 1
ATOM 1390 O O . THR A 1 183 ? -16.317 -3.522 18.539 1.00 92.38 183 THR A O 1
ATOM 1393 N N . LEU A 1 184 ? -14.314 -4.253 17.809 1.00 92.06 184 LEU A N 1
ATOM 1394 C CA . LEU A 1 184 ? -14.389 -3.600 16.510 1.00 92.06 184 LEU A CA 1
ATOM 1395 C C . LEU A 1 184 ? -15.122 -4.544 15.555 1.00 92.06 184 LEU A C 1
ATOM 1397 O O . LEU A 1 184 ? -14.741 -5.702 15.419 1.00 92.06 184 LEU A O 1
ATOM 1401 N N . ARG A 1 185 ? -16.185 -4.070 14.904 1.00 94.19 185 ARG A N 1
ATOM 1402 C CA . ARG A 1 185 ? -16.958 -4.845 13.926 1.00 94.19 185 ARG A CA 1
ATOM 1403 C C . ARG A 1 185 ? -16.955 -4.103 12.599 1.00 94.19 185 ARG A C 1
ATOM 1405 O O . ARG A 1 185 ? -17.328 -2.934 12.571 1.00 94.19 185 ARG A O 1
ATOM 1412 N N . ALA A 1 186 ? -16.586 -4.797 11.530 1.00 93.19 186 ALA A N 1
ATOM 1413 C CA . ALA A 1 186 ? -16.754 -4.285 10.180 1.00 93.19 186 ALA A CA 1
ATOM 1414 C C . ALA A 1 186 ? -18.240 -4.216 9.822 1.00 93.19 186 ALA A C 1
ATOM 1416 O O . ALA A 1 186 ? -18.981 -5.182 10.030 1.00 93.19 186 ALA A O 1
ATOM 1417 N N . SER A 1 187 ? -18.674 -3.076 9.291 1.00 91.31 187 SER A N 1
ATOM 1418 C CA . SER A 1 187 ? -20.043 -2.871 8.804 1.00 91.31 187 SER A CA 1
ATOM 1419 C C . SER A 1 187 ? -20.294 -3.491 7.427 1.00 91.31 187 SER A C 1
ATOM 1421 O O . SER A 1 187 ? -21.443 -3.695 7.056 1.00 91.31 187 SER A O 1
ATOM 1423 N N . ASP A 1 188 ? -19.228 -3.799 6.698 1.00 87.81 188 ASP A N 1
ATOM 1424 C CA . ASP A 1 188 ? -19.187 -4.142 5.273 1.00 87.81 188 ASP A CA 1
ATOM 1425 C C . ASP A 1 188 ? -18.519 -5.502 5.001 1.00 87.81 188 ASP A C 1
ATOM 1427 O O . ASP A 1 188 ? -18.920 -6.226 4.098 1.00 87.81 188 ASP A O 1
ATOM 1431 N N . ALA A 1 189 ? -17.545 -5.900 5.822 1.00 89.19 189 ALA A N 1
ATOM 1432 C CA . ALA A 1 189 ? -16.735 -7.100 5.600 1.00 89.19 189 ALA A CA 1
ATOM 1433 C C . ALA A 1 189 ? -17.000 -8.240 6.607 1.00 89.19 189 ALA A C 1
ATOM 1435 O O . ALA A 1 189 ? -16.338 -9.276 6.577 1.00 89.19 189 ALA A O 1
ATOM 1436 N N . GLY A 1 190 ? -17.959 -8.077 7.524 1.00 89.12 190 GLY A N 1
ATOM 1437 C CA . GLY A 1 190 ? -18.446 -9.149 8.407 1.00 89.12 190 GLY A CA 1
ATOM 1438 C C . GLY A 1 190 ? -17.464 -9.670 9.471 1.00 89.12 190 GLY A C 1
ATOM 1439 O O . GLY A 1 190 ? -17.858 -10.503 10.291 1.00 89.12 190 GLY A O 1
ATOM 1440 N N . TRP A 1 191 ? -16.217 -9.189 9.510 1.00 93.62 191 TRP A N 1
ATOM 1441 C CA . TRP A 1 191 ? -15.239 -9.543 10.540 1.00 93.62 191 TRP A CA 1
ATOM 1442 C C . TRP A 1 191 ? -15.421 -8.729 11.830 1.00 93.62 191 TRP A C 1
ATOM 1444 O O . TRP A 1 191 ? -16.022 -7.650 11.853 1.00 93.62 191 TRP A O 1
ATOM 1454 N N . SER A 1 192 ? -14.891 -9.258 12.934 1.00 93.44 192 SER A N 1
ATOM 1455 C CA . SER A 1 192 ? -14.831 -8.565 14.223 1.00 93.44 192 SER A CA 1
ATOM 1456 C C . SER A 1 192 ? -13.566 -8.929 14.996 1.00 93.44 192 SER A C 1
ATOM 1458 O O . SER A 1 192 ? -13.196 -10.106 14.994 1.00 93.44 192 SER A O 1
ATOM 1460 N N . VAL A 1 193 ? -12.947 -7.953 15.669 1.00 89.75 193 VAL A N 1
ATOM 1461 C CA . VAL A 1 193 ? -11.701 -8.100 16.451 1.00 89.75 193 VAL A CA 1
ATOM 1462 C C . VAL A 1 193 ? -11.751 -7.397 17.800 1.00 89.75 193 VAL A C 1
ATOM 1464 O O . VAL A 1 193 ? -12.557 -6.449 17.960 1.00 89.75 193 VAL A O 1
#

Foldseek 3Di:
DDPPVVPDCPPPDPPDPPPPPPLFALLQLLQLLLLLLVVLVPDDPVLQQQDFPPPPDGLLLLLQLLLLVQVDAPVRNVVQLVVQCVVPPDPDSVCSSSVSSVVSSVDDSVVSSVSSNVSSVCSVVVHHDGGLVSLLSSVVSSVRSCVSVVHDGDGALVSVQSNVVVCQVPDPPVSVVCVVVDKDADPRSGHID

Organism: NCBI:txid31963

pLDDT: mean 89.07, std 15.81, range [38.25, 98.88]